Protein AF-A0A5J9THJ5-F1 (afdb_monomer)

Organism: NCBI:txid38414

Foldseek 3Di:
DDDDDDDDDDDDDDDDDDDDDDDDDDDDDPPPPPPPPDPPDDDDDDDDDDDDDDPPLVVLLVVLCVVCVVLVVLVCCVFPPPPADAFGWDDPVSFVSCCVQFLVQQPVSCVQQPQHFPTKGWHDDPVDPGIFIWTQHPVRDIDTDDSLNRSLSVCCVPPVPNSVVSCVPPRDPDDDDDDPPPPDDDPDDDDDDDDDDDD

Mean predicted aligned error: 18.0 Å

Secondary structure (DSSP, 8-state):
-----------------------------------------PPP----------HHHHHHHHHHHHHHHHHHHHHHHHHHSSSS-TTEEPPHHHHHHHHHHTGGG-TTHHHHHTT-EEEEEEEE-TTSSSEEEEEEETTS-EEEE-HHHHHHHHHHHH-TTTHHHHHHHHT--S-------------------------

Structure (mmCIF, N/CA/C/O backbone):
data_AF-A0A5J9THJ5-F1
#
_entry.id   AF-A0A5J9THJ5-F1
#
loop_
_atom_site.group_PDB
_atom_site.id
_atom_site.type_symbol
_atom_site.label_atom_id
_atom_site.label_alt_id
_atom_site.label_comp_id
_atom_site.label_asym_id
_atom_site.label_entity_id
_atom_site.label_seq_id
_atom_site.pdbx_PDB_ins_code
_atom_site.Cartn_x
_atom_site.Cartn_y
_atom_site.Cartn_z
_atom_site.occupancy
_atom_site.B_iso_or_equiv
_atom_site.auth_seq_id
_atom_site.auth_comp_id
_atom_site.auth_asym_id
_atom_site.auth_atom_id
_atom_site.pdbx_PDB_model_num
ATOM 1 N N . MET A 1 1 ? -39.148 45.621 18.017 1.00 49.78 1 MET A N 1
ATOM 2 C CA . MET A 1 1 ? -37.916 44.812 18.120 1.00 49.78 1 MET A CA 1
ATOM 3 C C . MET A 1 1 ? -36.755 45.763 18.362 1.00 49.78 1 MET A C 1
ATOM 5 O O . MET A 1 1 ? -36.530 46.632 17.532 1.00 49.78 1 MET A O 1
ATOM 9 N N . ALA A 1 2 ? -36.159 45.680 19.555 1.00 41.66 2 ALA A N 1
ATOM 10 C CA . ALA A 1 2 ? -35.161 46.596 20.124 1.00 41.66 2 ALA A CA 1
ATOM 11 C C . ALA A 1 2 ? -33.902 46.720 19.234 1.00 41.66 2 ALA A C 1
ATOM 13 O O . ALA A 1 2 ? -33.484 45.730 18.648 1.00 41.66 2 ALA A O 1
ATOM 14 N N . LEU A 1 3 ? -33.413 47.917 18.896 1.00 40.00 3 LEU A N 1
ATOM 15 C CA . LEU A 1 3 ? -32.692 48.951 19.670 1.00 40.00 3 LEU A CA 1
ATOM 16 C C . LEU A 1 3 ? -31.161 48.797 19.549 1.00 40.00 3 LEU A C 1
ATOM 18 O O . LEU A 1 3 ? -30.537 47.971 20.197 1.00 40.00 3 LEU A O 1
ATOM 22 N N . ALA A 1 4 ? -30.653 49.610 18.619 1.00 40.31 4 ALA A N 1
ATOM 23 C CA . ALA A 1 4 ? -29.367 50.290 18.477 1.00 40.31 4 ALA A CA 1
ATOM 24 C C . ALA A 1 4 ? -28.130 49.887 19.309 1.00 40.31 4 ALA A C 1
ATOM 26 O O . ALA A 1 4 ? -28.153 49.695 20.520 1.00 40.31 4 ALA A O 1
ATOM 27 N N . ALA A 1 5 ? -27.013 49.935 18.579 1.00 48.59 5 ALA A N 1
ATOM 28 C CA . ALA A 1 5 ? -25.620 49.840 18.982 1.00 48.59 5 ALA A CA 1
ATOM 29 C C . ALA A 1 5 ? -25.205 50.752 20.152 1.00 48.59 5 ALA A C 1
ATOM 31 O O . ALA A 1 5 ? -25.585 51.921 20.213 1.00 48.59 5 ALA A O 1
ATOM 32 N N . ALA A 1 6 ? -24.303 50.238 20.994 1.00 49.78 6 ALA A N 1
ATOM 33 C CA . ALA A 1 6 ? -23.513 51.021 21.937 1.00 49.78 6 ALA A CA 1
ATOM 34 C C . ALA A 1 6 ? -22.023 50.946 21.568 1.00 49.78 6 ALA A C 1
ATOM 36 O O . ALA A 1 6 ? -21.440 49.875 21.404 1.00 49.78 6 ALA A O 1
ATOM 37 N N . LEU A 1 7 ? -21.454 52.137 21.405 1.00 47.97 7 LEU A N 1
ATOM 38 C CA . LEU A 1 7 ? -20.069 52.467 21.092 1.00 47.97 7 LEU A CA 1
ATOM 39 C C . LEU A 1 7 ? -19.214 52.618 22.365 1.00 47.97 7 LEU A C 1
ATOM 41 O O . LEU A 1 7 ? -19.744 52.814 23.452 1.00 47.97 7 LEU A O 1
ATOM 45 N N . ALA A 1 8 ? -17.898 52.723 22.120 1.00 50.09 8 ALA A N 1
ATOM 46 C CA . ALA A 1 8 ? -16.843 53.384 22.914 1.00 50.09 8 ALA A CA 1
ATOM 47 C C . ALA A 1 8 ? -16.053 52.479 23.889 1.00 50.09 8 ALA A C 1
ATOM 49 O O . ALA A 1 8 ? -16.586 51.951 24.851 1.00 50.09 8 ALA A O 1
ATOM 50 N N . ARG A 1 9 ? -14.796 52.126 23.567 1.00 51.22 9 ARG A N 1
ATOM 51 C CA . ARG A 1 9 ? -13.527 52.906 23.642 1.00 51.22 9 ARG A CA 1
ATOM 52 C C . ARG A 1 9 ? -12.953 53.015 25.062 1.00 51.22 9 ARG A C 1
ATOM 54 O O . ARG A 1 9 ? -13.415 53.854 25.817 1.00 51.22 9 ARG A O 1
ATOM 61 N N . VAL A 1 10 ? -11.834 52.325 25.313 1.00 47.66 10 VAL A N 1
ATOM 62 C CA . VAL A 1 10 ? -10.696 52.777 26.153 1.00 47.66 10 VAL A CA 1
ATOM 63 C C . VAL A 1 10 ? -9.441 52.083 25.581 1.00 47.66 10 VAL A C 1
ATOM 65 O O . VAL A 1 10 ? -9.356 50.864 25.617 1.00 47.66 10 VAL A O 1
ATOM 68 N N . ALA A 1 11 ? -8.592 52.715 24.765 1.00 48.28 11 ALA A N 1
ATOM 69 C CA . ALA A 1 11 ? -7.599 53.761 25.053 1.00 48.28 11 ALA A CA 1
ATOM 70 C C . ALA A 1 11 ? -6.400 53.284 25.907 1.00 48.28 11 ALA A C 1
ATOM 72 O O . ALA A 1 11 ? -6.385 53.380 27.128 1.00 48.28 11 ALA A O 1
ATOM 73 N N . THR A 1 12 ? -5.391 52.778 25.193 1.00 51.06 12 THR A N 1
ATOM 74 C CA . THR A 1 12 ? -3.939 53.003 25.351 1.00 51.06 12 THR A CA 1
ATOM 75 C C . THR A 1 12 ? -3.420 53.690 26.623 1.00 51.06 12 THR A C 1
ATOM 77 O O . THR A 1 12 ? -3.720 54.858 26.869 1.00 51.06 12 THR A O 1
ATOM 80 N N . ARG A 1 13 ? -2.417 53.069 27.260 1.00 49.84 13 ARG A N 1
ATOM 81 C CA . ARG A 1 13 ? -1.276 53.798 27.838 1.00 49.84 13 ARG A CA 1
ATOM 82 C C . ARG A 1 13 ? 0.053 53.181 27.406 1.00 49.84 13 ARG A C 1
ATOM 84 O O . ARG A 1 13 ? 0.464 52.124 27.865 1.00 49.84 13 ARG A O 1
ATOM 91 N N . PHE A 1 14 ? 0.685 53.910 26.495 1.00 50.06 14 PHE A N 1
ATOM 92 C CA . PHE A 1 14 ? 2.122 53.979 26.268 1.00 50.06 14 PHE A CA 1
ATOM 93 C C . PHE A 1 14 ? 2.838 54.470 27.537 1.00 50.06 14 PHE A C 1
ATOM 95 O O . PHE A 1 14 ? 2.284 55.311 28.244 1.00 50.06 14 PH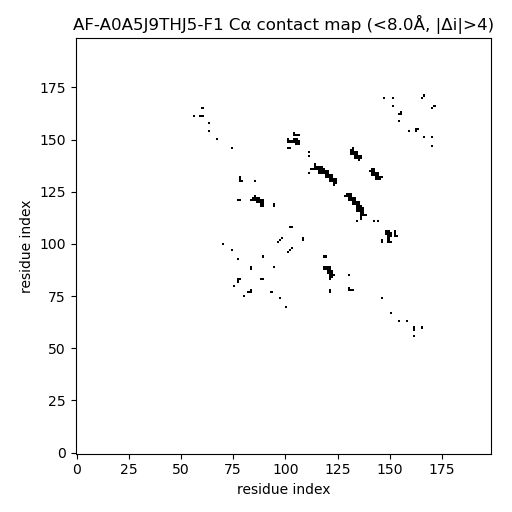E A O 1
ATOM 102 N N . LEU A 1 15 ? 4.072 54.002 27.756 1.00 47.88 15 LEU A N 1
ATOM 103 C CA . LEU A 1 15 ? 5.321 54.766 27.977 1.00 47.88 15 LEU A CA 1
ATOM 104 C C . LEU A 1 15 ? 6.347 53.799 28.624 1.00 47.88 15 LEU A C 1
ATOM 106 O O . LEU A 1 15 ? 6.054 53.213 29.654 1.00 47.88 15 LEU A O 1
ATOM 110 N N . ARG A 1 16 ? 7.450 53.407 27.969 1.00 43.62 16 ARG A N 1
ATOM 111 C CA . ARG A 1 16 ? 8.708 54.125 27.643 1.00 43.62 16 ARG A CA 1
ATOM 112 C C . ARG A 1 16 ? 9.813 53.818 28.674 1.00 43.62 16 ARG A C 1
ATOM 114 O O . ARG A 1 16 ? 9.647 54.104 29.850 1.00 43.62 16 ARG A O 1
ATOM 121 N N . GLY A 1 17 ? 10.960 53.342 28.179 1.00 35.97 17 GLY A N 1
ATOM 122 C CA . GLY A 1 17 ? 12.248 53.242 28.887 1.00 35.97 17 GLY A CA 1
ATOM 123 C C . GLY A 1 17 ? 12.855 51.840 28.743 1.00 35.97 17 GLY A C 1
ATOM 124 O O . GLY A 1 17 ? 12.204 50.873 29.094 1.00 35.97 17 GLY A O 1
ATOM 125 N N . GLY A 1 18 ? 14.048 51.600 28.201 1.00 36.62 18 GLY A N 1
ATOM 126 C CA . GLY A 1 18 ? 15.148 52.483 27.826 1.00 36.62 18 GLY A CA 1
ATOM 127 C C . GLY A 1 18 ? 16.482 51.832 28.223 1.00 36.62 18 GLY A C 1
ATOM 128 O O . GLY A 1 18 ? 16.790 51.798 29.400 1.00 36.62 18 GLY A O 1
ATOM 129 N N . LEU A 1 19 ? 17.235 51.366 27.216 1.00 39.88 19 LEU A N 1
ATOM 130 C CA . LEU A 1 19 ? 18.710 51.314 27.090 1.00 39.88 19 LEU A CA 1
ATOM 131 C C . LEU A 1 19 ? 19.605 50.520 28.089 1.00 39.88 19 LEU A C 1
ATOM 133 O O . LEU A 1 19 ? 19.925 50.986 29.173 1.00 39.88 19 LEU A O 1
ATOM 137 N N . GLN A 1 20 ? 20.193 49.455 27.511 1.00 50.38 20 GLN A N 1
ATOM 138 C CA . GLN A 1 20 ? 21.601 48.980 27.559 1.00 50.38 20 GLN A CA 1
ATOM 139 C C . GLN A 1 20 ? 22.178 48.340 28.852 1.00 50.38 20 GLN A C 1
ATOM 141 O O . GLN A 1 20 ? 21.479 48.210 29.847 1.00 50.38 20 GLN A O 1
ATOM 146 N N . PRO A 1 21 ? 23.445 47.859 28.838 1.00 51.53 21 PRO A N 1
ATOM 147 C CA . PRO A 1 21 ? 23.877 46.593 28.231 1.00 51.53 21 PRO A CA 1
ATOM 148 C C . PRO A 1 21 ? 24.676 45.744 29.244 1.00 51.53 21 PRO A C 1
ATOM 150 O O . PRO A 1 21 ? 25.343 46.292 30.111 1.00 51.53 21 PRO A O 1
ATOM 153 N N . PHE A 1 22 ? 24.724 44.419 29.107 1.00 32.28 22 PHE A N 1
ATOM 154 C CA . PHE A 1 22 ? 25.794 43.647 29.753 1.00 32.28 22 PHE A CA 1
ATOM 155 C C . PHE A 1 22 ? 26.146 42.409 28.926 1.00 32.28 22 PHE A C 1
ATOM 157 O O . PHE A 1 22 ? 25.331 41.518 28.706 1.00 32.28 22 PHE A O 1
ATOM 164 N N . ALA A 1 23 ? 27.388 42.396 28.463 1.00 39.62 23 ALA A N 1
ATOM 165 C CA . ALA A 1 23 ? 28.165 41.223 28.082 1.00 39.62 23 ALA A CA 1
ATOM 166 C C . ALA A 1 23 ? 29.254 41.036 29.167 1.00 39.62 23 ALA A C 1
ATOM 168 O O . ALA A 1 23 ? 29.463 41.969 29.947 1.00 39.62 23 ALA A O 1
ATOM 169 N N . PRO A 1 24 ? 30.082 39.977 29.161 1.00 51.25 24 PRO A N 1
ATOM 170 C CA . PRO A 1 24 ? 29.871 38.586 28.755 1.00 51.25 24 PRO A CA 1
ATOM 171 C C . PRO A 1 24 ? 30.361 37.600 29.855 1.00 51.25 24 PRO A C 1
ATOM 173 O O . PRO A 1 24 ? 30.699 37.994 30.965 1.00 51.25 24 PRO A O 1
ATOM 176 N N . ALA A 1 25 ? 30.498 36.329 29.460 1.00 38.97 25 ALA A N 1
ATOM 177 C CA . ALA A 1 25 ? 31.380 35.302 30.026 1.00 38.97 25 ALA A CA 1
ATOM 178 C C . ALA A 1 25 ? 30.840 34.467 31.200 1.00 38.97 25 ALA A C 1
ATOM 180 O O . ALA A 1 25 ? 31.107 34.721 32.369 1.00 38.97 25 ALA A O 1
ATOM 181 N N . ALA A 1 26 ? 30.223 33.340 30.848 1.00 41.38 26 ALA A N 1
ATOM 182 C CA . ALA A 1 26 ? 30.409 32.104 31.596 1.00 41.38 26 ALA A CA 1
ATOM 183 C C . ALA A 1 26 ? 30.515 30.949 30.596 1.00 41.38 26 ALA A C 1
ATOM 185 O O . ALA A 1 26 ? 29.570 30.622 29.881 1.00 41.38 26 ALA A O 1
ATOM 186 N N . ALA A 1 27 ? 31.723 30.403 30.512 1.00 47.09 27 ALA A N 1
ATOM 187 C CA . ALA A 1 27 ? 32.061 29.220 29.753 1.00 47.09 27 ALA A CA 1
ATOM 188 C C . ALA A 1 27 ? 31.268 28.009 30.262 1.00 47.09 27 ALA A C 1
ATOM 190 O O . ALA A 1 27 ? 31.255 27.733 31.461 1.00 47.09 27 ALA A O 1
ATOM 191 N N . VAL A 1 28 ? 30.681 27.252 29.341 1.00 50.16 28 VAL A N 1
ATOM 192 C CA . VAL A 1 28 ? 30.322 25.850 29.564 1.00 50.16 28 VAL A CA 1
ATOM 193 C C . VAL A 1 28 ? 30.856 25.035 28.386 1.00 50.16 28 VAL A C 1
ATOM 195 O O . VAL A 1 28 ? 30.755 25.491 27.245 1.00 50.16 28 VAL A O 1
ATOM 198 N N . PRO A 1 29 ? 31.508 23.891 28.647 1.00 43.16 29 PRO A N 1
ATOM 199 C CA . PRO A 1 29 ? 32.280 23.185 27.641 1.00 43.16 29 PRO A CA 1
ATOM 200 C C . PRO A 1 29 ? 31.378 22.454 26.646 1.00 43.16 29 PRO A C 1
ATOM 202 O O . PRO A 1 29 ? 30.400 21.805 27.016 1.00 43.16 29 PRO A O 1
ATOM 205 N N . GLU A 1 30 ? 31.784 22.544 25.382 1.00 41.28 30 GLU A N 1
ATOM 206 C CA . GLU A 1 30 ? 31.412 21.675 24.269 1.00 41.28 30 GLU A CA 1
ATOM 207 C C . GLU A 1 30 ? 31.589 20.202 24.671 1.00 41.28 30 GLU A C 1
ATOM 209 O O . GLU A 1 30 ? 32.697 19.660 24.682 1.00 41.28 30 GLU A O 1
ATOM 214 N N . LEU A 1 31 ? 30.485 19.531 24.994 1.00 42.72 31 LEU A N 1
ATOM 215 C CA . LEU A 1 31 ? 30.425 18.074 24.981 1.00 42.72 31 LEU A CA 1
ATOM 216 C C . LEU A 1 31 ? 30.275 17.624 23.527 1.00 42.72 31 LEU A C 1
ATOM 218 O O . LEU A 1 31 ? 29.201 17.250 23.062 1.00 42.72 31 LEU A O 1
ATOM 222 N N . SER A 1 32 ? 31.411 17.663 22.833 1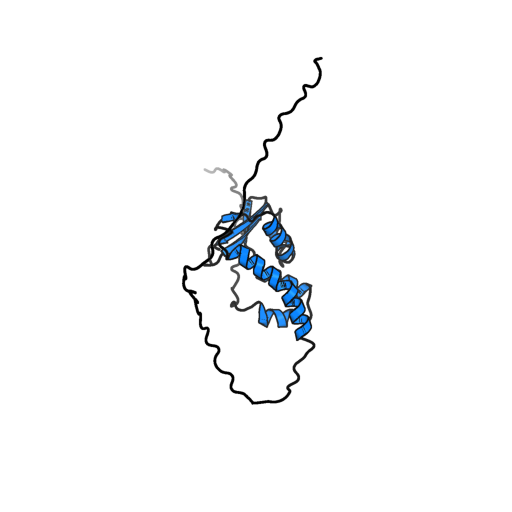.00 44.09 32 SER A N 1
ATOM 223 C CA . SER A 1 32 ? 31.681 16.873 21.641 1.00 44.09 32 SER A CA 1
ATOM 224 C C . SER A 1 32 ? 31.483 15.399 21.994 1.00 44.09 32 SER A C 1
ATOM 226 O O . SER A 1 32 ? 32.354 14.738 22.563 1.00 44.09 32 SER A O 1
ATOM 228 N N . TYR A 1 33 ? 30.299 14.872 21.691 1.00 41.22 33 TYR A N 1
ATOM 229 C CA . TYR A 1 33 ? 30.088 13.433 21.616 1.00 41.22 33 TYR A CA 1
ATOM 230 C C . TYR A 1 33 ? 30.662 12.964 20.277 1.00 41.22 33 TYR A C 1
ATOM 232 O O . TYR A 1 33 ? 29.955 12.758 19.291 1.00 41.22 33 TYR A O 1
ATOM 240 N N . GLY A 1 34 ? 31.989 12.850 20.241 1.00 38.62 34 GLY A N 1
ATOM 241 C CA . GLY A 1 34 ? 32.716 12.188 19.174 1.00 38.62 34 GLY A CA 1
ATOM 242 C C . GLY A 1 34 ? 32.355 10.708 19.156 1.00 38.62 34 GLY A C 1
ATOM 243 O O . GLY A 1 34 ? 32.997 9.894 19.813 1.00 38.62 34 GLY A O 1
ATOM 244 N N . ILE A 1 35 ? 31.341 10.339 18.374 1.00 38.44 35 ILE A N 1
ATOM 245 C CA . ILE A 1 35 ? 31.285 8.996 17.803 1.00 38.44 35 ILE A CA 1
ATOM 246 C C . ILE A 1 35 ? 32.297 9.006 16.662 1.00 38.44 35 ILE A C 1
ATOM 248 O O . ILE A 1 35 ? 31.984 9.288 15.507 1.00 38.44 35 ILE A O 1
ATOM 252 N N . THR A 1 36 ? 33.546 8.718 17.012 1.00 38.59 36 THR A N 1
ATOM 253 C CA . THR A 1 36 ? 34.556 8.217 16.088 1.00 38.59 36 THR A CA 1
ATOM 254 C C . THR A 1 36 ? 34.053 6.886 15.535 1.00 38.59 36 THR A C 1
ATOM 256 O O . THR A 1 36 ? 34.409 5.805 15.996 1.00 38.59 36 THR A O 1
ATOM 259 N N . ARG A 1 37 ? 33.208 6.945 14.499 1.00 39.69 37 ARG A N 1
ATOM 260 C CA . ARG A 1 37 ? 33.253 5.903 13.479 1.00 39.69 37 ARG A CA 1
ATOM 261 C C . ARG A 1 37 ? 34.563 6.109 12.747 1.00 39.69 37 ARG A C 1
ATOM 263 O O . ARG A 1 37 ? 34.695 6.988 11.907 1.00 39.69 37 ARG A O 1
ATOM 270 N N . GLN A 1 38 ? 35.528 5.320 13.186 1.00 42.91 38 GLN A N 1
ATOM 271 C CA . GLN A 1 38 ? 36.717 4.907 12.477 1.00 42.91 38 GLN A CA 1
ATOM 272 C C . GLN A 1 38 ? 36.483 4.918 10.957 1.00 42.91 38 GLN A C 1
ATOM 274 O O . GLN A 1 38 ? 35.926 3.983 10.386 1.00 42.91 38 GLN A O 1
ATOM 279 N N . PHE A 1 39 ? 36.873 6.022 10.321 1.00 36.81 39 PHE A N 1
ATOM 280 C CA . PHE A 1 39 ? 37.262 6.021 8.923 1.00 36.81 39 PHE A CA 1
ATOM 281 C C . PHE A 1 39 ? 38.575 5.246 8.890 1.00 36.81 39 PHE A C 1
ATOM 283 O O . PHE A 1 39 ? 39.615 5.767 9.285 1.00 36.81 39 PHE A O 1
ATOM 290 N N . CYS A 1 40 ? 38.508 3.970 8.520 1.00 33.69 40 CYS A N 1
ATOM 291 C CA . CYS A 1 40 ? 39.704 3.234 8.149 1.00 33.69 40 CYS A CA 1
ATOM 292 C C . CYS A 1 40 ? 40.211 3.820 6.830 1.00 33.69 40 CYS A C 1
ATOM 294 O O . CYS A 1 40 ? 39.583 3.652 5.789 1.00 33.69 40 CYS A O 1
ATOM 296 N N . ASP A 1 41 ? 41.300 4.572 6.952 1.00 35.72 41 ASP A N 1
ATOM 297 C CA . ASP A 1 41 ? 42.499 4.504 6.123 1.00 35.72 41 ASP A CA 1
ATOM 298 C C . ASP A 1 41 ? 42.285 4.244 4.626 1.00 35.72 41 ASP A C 1
ATOM 300 O O . ASP A 1 41 ? 42.058 3.124 4.173 1.00 35.72 41 ASP A O 1
ATOM 304 N N . ILE A 1 42 ? 42.475 5.310 3.851 1.00 40.38 42 ILE A N 1
ATOM 305 C CA . ILE A 1 42 ? 42.793 5.252 2.426 1.00 40.38 42 ILE A CA 1
ATOM 306 C C . ILE A 1 42 ? 44.275 4.862 2.298 1.00 40.38 42 ILE A C 1
ATOM 308 O O . ILE A 1 42 ? 45.127 5.675 2.667 1.00 40.38 42 ILE A O 1
ATOM 312 N N . PRO A 1 43 ? 44.644 3.717 1.693 1.00 41.25 43 PRO A N 1
ATOM 313 C CA . PRO A 1 43 ? 45.875 3.650 0.940 1.00 41.25 43 PRO A CA 1
ATOM 314 C C . PRO A 1 43 ? 45.576 4.049 -0.503 1.00 41.25 43 PRO A C 1
ATOM 316 O O . PRO A 1 43 ? 44.739 3.472 -1.199 1.00 41.25 43 PRO A O 1
ATOM 319 N N . ALA A 1 44 ? 46.284 5.089 -0.920 1.00 43.03 44 ALA A N 1
ATOM 320 C CA . ALA A 1 44 ? 46.356 5.547 -2.286 1.00 43.03 44 ALA A CA 1
ATOM 321 C C . ALA A 1 44 ? 46.849 4.441 -3.234 1.00 43.03 44 ALA A C 1
ATOM 323 O O . ALA A 1 44 ? 47.676 3.604 -2.875 1.00 43.03 44 ALA A O 1
ATOM 324 N N . ALA A 1 45 ? 46.390 4.561 -4.479 1.00 49.28 45 ALA A N 1
ATOM 325 C CA . ALA A 1 45 ? 46.959 3.977 -5.685 1.00 49.28 45 ALA A CA 1
ATOM 326 C C . ALA A 1 45 ? 46.969 2.443 -5.775 1.00 49.28 45 ALA A C 1
ATOM 328 O O . ALA A 1 45 ? 47.982 1.766 -5.603 1.00 49.28 45 ALA A O 1
ATOM 329 N N . LYS A 1 46 ? 45.861 1.924 -6.299 1.00 34.88 46 LYS A N 1
ATOM 330 C CA . LYS A 1 46 ? 45.952 1.040 -7.457 1.00 34.88 46 LYS A CA 1
ATOM 331 C C . LYS A 1 46 ? 44.809 1.409 -8.388 1.00 34.88 46 LYS A C 1
ATOM 333 O O . LYS A 1 46 ? 43.657 1.278 -8.008 1.00 34.88 46 LYS A O 1
ATOM 338 N N . GLU A 1 47 ? 45.148 1.919 -9.563 1.00 51.53 47 GLU A N 1
ATOM 339 C CA . GLU A 1 47 ? 44.291 1.812 -10.738 1.00 51.53 47 GLU A CA 1
ATOM 340 C C . GLU A 1 47 ? 44.291 0.329 -11.134 1.00 51.53 47 GLU A C 1
ATOM 342 O O . GLU A 1 47 ? 45.368 -0.236 -11.367 1.00 51.53 47 GLU A O 1
ATOM 347 N N . PRO A 1 48 ? 43.124 -0.321 -11.218 1.00 44.25 48 PRO A N 1
ATOM 348 C CA . PRO A 1 48 ? 42.966 -1.358 -12.210 1.00 44.25 48 PRO A CA 1
ATOM 349 C C . PRO A 1 48 ? 41.709 -1.084 -13.027 1.00 44.25 48 PRO A C 1
ATOM 351 O O . PRO A 1 48 ? 40.585 -1.234 -12.562 1.00 44.25 48 PRO A O 1
ATOM 354 N N . SER A 1 49 ? 41.964 -0.735 -14.286 1.00 42.84 49 SER A N 1
ATOM 355 C CA . SER A 1 49 ? 41.291 -1.313 -15.447 1.00 42.84 49 SER A CA 1
ATOM 356 C C . SER A 1 49 ? 39.768 -1.425 -15.362 1.00 42.84 49 SER A C 1
ATOM 358 O O . SER A 1 49 ? 39.223 -2.447 -14.951 1.00 42.84 49 SER A O 1
ATOM 360 N N . LEU A 1 50 ? 39.116 -0.388 -15.885 1.00 48.25 50 LEU A N 1
ATOM 361 C CA . LEU A 1 50 ? 38.176 -0.490 -17.003 1.00 48.25 50 LEU A CA 1
ATOM 362 C C . LEU A 1 50 ? 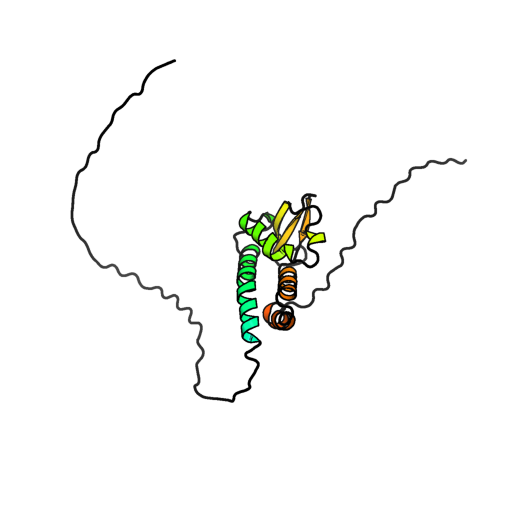37.672 -1.926 -17.275 1.00 48.25 50 LEU A C 1
ATOM 364 O O . LEU A 1 50 ? 38.192 -2.638 -18.133 1.00 48.25 50 LEU A O 1
ATOM 368 N N . SER A 1 51 ? 36.635 -2.336 -16.552 1.00 43.72 51 SER A N 1
ATOM 369 C CA . SER A 1 51 ? 35.671 -3.308 -17.060 1.00 43.72 51 SER A CA 1
ATOM 370 C C . SER A 1 51 ? 34.377 -2.529 -17.239 1.00 43.72 51 SER A C 1
ATOM 372 O O . SER A 1 51 ? 33.821 -1.992 -16.288 1.00 43.72 51 SER A O 1
ATOM 374 N N . GLY A 1 52 ? 33.994 -2.330 -18.499 1.00 48.47 52 GLY A N 1
ATOM 375 C CA . GLY A 1 52 ? 32.732 -1.694 -18.838 1.00 48.47 52 GLY A CA 1
ATOM 376 C C . GLY A 1 52 ? 31.597 -2.604 -18.398 1.00 48.47 52 GLY A C 1
ATOM 377 O O . GLY A 1 52 ? 31.325 -3.603 -19.058 1.00 48.47 52 GLY A O 1
ATOM 378 N N . GLU A 1 53 ? 30.953 -2.254 -17.294 1.00 47.91 53 GLU A N 1
ATOM 379 C CA . GLU A 1 53 ? 29.702 -2.858 -16.857 1.00 47.91 53 GLU A CA 1
ATOM 380 C C . GLU A 1 53 ? 28.604 -1.791 -16.960 1.00 47.91 53 GLU A C 1
ATOM 382 O O . GLU A 1 53 ? 28.455 -0.940 -16.094 1.00 47.91 53 GLU A O 1
ATOM 387 N N . ASP A 1 54 ? 27.894 -1.822 -18.091 1.00 51.88 54 ASP A N 1
ATOM 388 C CA . ASP A 1 54 ? 26.486 -1.433 -18.254 1.00 51.88 54 ASP A CA 1
ATOM 389 C C . ASP A 1 54 ? 26.003 -0.148 -17.539 1.00 51.88 54 ASP A C 1
ATOM 391 O O . ASP A 1 54 ? 25.157 -0.181 -16.645 1.00 51.88 54 ASP A O 1
ATOM 395 N N . GLU A 1 55 ? 26.459 1.012 -18.018 1.00 50.66 55 GLU A N 1
ATOM 396 C CA . GLU A 1 55 ? 25.910 2.336 -17.658 1.00 50.66 55 GLU A CA 1
ATOM 397 C C . GLU A 1 55 ? 24.401 2.485 -17.966 1.00 50.66 55 GLU A C 1
ATOM 399 O O . GLU A 1 55 ? 23.771 3.421 -17.487 1.00 50.66 55 GLU A O 1
ATOM 404 N N . SER A 1 56 ? 23.779 1.575 -18.734 1.00 50.50 56 SER A N 1
ATOM 405 C CA . SER A 1 56 ? 22.336 1.645 -19.026 1.00 50.50 56 SER A CA 1
ATOM 406 C C . SER A 1 56 ? 21.473 1.070 -17.899 1.00 50.50 56 SER A C 1
ATOM 408 O O . SER A 1 56 ? 20.296 1.407 -17.765 1.00 50.50 56 SER A O 1
ATOM 410 N N . GLY A 1 57 ? 22.055 0.213 -17.057 1.00 54.19 57 GLY A N 1
ATOM 411 C CA . GLY A 1 57 ? 21.340 -0.457 -15.983 1.00 54.19 57 GLY A CA 1
ATOM 412 C C . GLY A 1 57 ? 21.230 0.329 -14.677 1.00 54.19 57 GLY A C 1
ATOM 413 O O . GLY A 1 57 ? 20.368 0.011 -13.858 1.00 54.19 57 GLY A O 1
ATOM 414 N N . THR A 1 58 ? 22.080 1.331 -14.476 1.00 71.81 58 THR A N 1
ATOM 415 C CA . THR A 1 58 ? 22.190 2.095 -13.226 1.00 71.81 58 THR A CA 1
ATOM 416 C C . THR A 1 58 ? 21.193 3.249 -13.155 1.00 71.81 58 THR A C 1
ATOM 418 O O . THR A 1 58 ? 20.640 3.491 -12.085 1.00 71.81 58 THR A O 1
ATOM 421 N N . GLU A 1 59 ? 20.896 3.910 -14.278 1.00 85.50 59 GLU A N 1
ATOM 422 C CA . GLU A 1 59 ? 19.939 5.026 -14.335 1.00 85.50 59 GLU A CA 1
ATOM 423 C C . GLU A 1 59 ? 18.500 4.555 -14.072 1.00 85.50 59 GLU A C 1
ATOM 425 O O . GLU A 1 59 ? 17.811 5.109 -13.217 1.00 85.50 59 GLU A O 1
ATOM 430 N N . ALA A 1 60 ? 18.070 3.464 -14.717 1.00 85.44 60 ALA A N 1
ATOM 431 C CA . ALA A 1 60 ? 16.758 2.869 -14.457 1.00 85.44 60 ALA A CA 1
ATOM 432 C C . ALA A 1 60 ? 16.642 2.322 -13.022 1.00 85.44 60 ALA A C 1
ATOM 434 O O . ALA A 1 60 ? 15.583 2.410 -12.406 1.00 85.44 60 ALA A O 1
ATOM 435 N N . GLU A 1 61 ? 17.723 1.769 -12.460 1.00 87.38 61 GLU A N 1
ATOM 436 C CA . GLU A 1 61 ? 17.750 1.364 -11.048 1.00 87.38 61 GLU A CA 1
ATOM 437 C C . GLU A 1 61 ? 17.631 2.566 -10.103 1.00 87.38 61 GLU A C 1
ATOM 439 O O . GLU A 1 61 ? 16.904 2.477 -9.113 1.00 87.38 61 GLU A O 1
ATOM 444 N N . ALA A 1 62 ? 18.302 3.680 -10.408 1.00 89.62 62 ALA A N 1
ATOM 445 C CA . ALA A 1 62 ? 18.197 4.918 -9.640 1.00 89.62 62 ALA A CA 1
ATOM 446 C C . ALA A 1 62 ? 16.768 5.478 -9.670 1.00 89.62 62 ALA A C 1
ATOM 448 O O . ALA A 1 62 ? 16.234 5.830 -8.622 1.00 89.62 62 ALA A O 1
ATOM 449 N N . GLU A 1 63 ? 16.108 5.455 -10.831 1.00 92.31 63 GLU A N 1
ATOM 450 C CA . GLU A 1 63 ? 14.705 5.865 -10.945 1.00 92.31 63 GLU A CA 1
ATOM 451 C C . GLU A 1 63 ? 13.784 4.998 -10.068 1.00 92.31 63 GLU A C 1
ATOM 453 O O . GLU A 1 63 ? 12.931 5.517 -9.348 1.00 92.31 63 GLU A O 1
ATOM 458 N N . ILE A 1 64 ? 13.978 3.672 -10.067 1.00 93.00 64 ILE A N 1
ATOM 459 C CA . ILE A 1 64 ? 13.197 2.766 -9.209 1.00 93.00 64 ILE A CA 1
ATOM 460 C C . ILE A 1 64 ? 13.444 3.071 -7.723 1.00 93.00 64 ILE A C 1
ATOM 462 O O . ILE A 1 64 ? 12.507 2.997 -6.921 1.00 93.00 64 ILE A O 1
ATOM 466 N N . LEU A 1 65 ? 14.684 3.393 -7.333 1.00 90.75 65 LEU A N 1
ATOM 467 C CA . LEU A 1 65 ? 15.008 3.765 -5.952 1.00 90.75 65 LEU A CA 1
ATOM 468 C C . LEU A 1 65 ? 14.286 5.041 -5.531 1.00 90.75 65 LEU A C 1
ATOM 470 O O . LEU A 1 65 ? 13.617 5.014 -4.499 1.00 90.75 65 LEU A O 1
ATOM 474 N N . ASP A 1 66 ? 14.349 6.098 -6.339 1.00 92.69 66 ASP A N 1
ATOM 475 C CA . ASP A 1 66 ? 13.687 7.378 -6.057 1.00 92.69 66 ASP A CA 1
ATOM 476 C C . ASP A 1 66 ? 12.171 7.211 -5.867 1.00 92.69 66 ASP A C 1
ATOM 478 O O . ASP A 1 66 ? 11.546 7.862 -5.026 1.00 92.69 66 ASP A O 1
ATOM 482 N N . ASP A 1 67 ? 11.578 6.275 -6.603 1.00 92.44 67 ASP A N 1
ATOM 483 C CA . ASP A 1 67 ? 10.164 5.930 -6.521 1.00 92.44 67 ASP A CA 1
ATOM 484 C C . ASP A 1 67 ? 9.797 5.146 -5.248 1.00 92.44 67 ASP A C 1
ATOM 486 O O . ASP A 1 67 ? 8.764 5.385 -4.607 1.00 92.44 67 ASP A O 1
ATOM 490 N N . VAL A 1 68 ? 10.609 4.144 -4.908 1.00 91.94 68 VAL A N 1
ATOM 491 C CA . VAL A 1 68 ? 10.266 3.114 -3.917 1.00 91.94 68 VAL A CA 1
ATOM 492 C C . VAL A 1 68 ? 10.787 3.463 -2.527 1.00 91.94 68 VAL A C 1
ATOM 494 O O . VAL A 1 68 ? 10.121 3.155 -1.533 1.00 91.94 68 VAL A O 1
ATOM 497 N N . GLU A 1 69 ? 11.951 4.098 -2.424 1.00 91.75 69 GLU A N 1
ATOM 498 C CA . GLU A 1 69 ? 12.598 4.425 -1.152 1.00 91.75 69 GLU A CA 1
ATOM 499 C C . GLU A 1 69 ? 11.714 5.300 -0.247 1.00 91.75 69 GLU A C 1
ATOM 501 O O . GLU A 1 69 ? 11.474 4.890 0.897 1.00 91.75 69 GLU A O 1
ATOM 506 N N . PRO A 1 70 ? 11.086 6.396 -0.730 1.00 94.56 70 PRO A N 1
ATOM 507 C CA . PRO A 1 70 ? 10.189 7.199 0.100 1.00 94.56 70 PRO A CA 1
ATOM 508 C C . PRO A 1 70 ? 8.997 6.390 0.620 1.00 94.56 70 PRO A C 1
ATOM 510 O O . PRO A 1 70 ? 8.525 6.596 1.745 1.00 94.56 70 PRO A O 1
ATOM 513 N N . VAL A 1 71 ? 8.510 5.436 -0.183 1.00 94.62 71 VAL A N 1
ATOM 514 C CA . VAL A 1 71 ? 7.406 4.560 0.214 1.00 94.62 71 VAL A CA 1
ATOM 515 C C . VAL A 1 71 ? 7.855 3.610 1.315 1.00 94.62 71 VAL A C 1
ATOM 517 O O . VAL A 1 71 ? 7.191 3.491 2.349 1.00 94.62 71 VAL A O 1
ATOM 520 N N . VAL A 1 72 ? 9.000 2.957 1.127 1.00 91.94 72 VAL A N 1
ATOM 521 C CA . VAL A 1 72 ? 9.582 2.032 2.101 1.00 91.94 72 VAL A CA 1
ATOM 522 C C . VAL A 1 72 ? 9.844 2.730 3.429 1.00 91.94 72 VAL A C 1
ATOM 524 O O . VAL A 1 72 ? 9.493 2.183 4.478 1.00 91.94 72 VAL A O 1
ATOM 527 N N . ASP A 1 73 ? 10.427 3.921 3.407 1.00 92.62 73 ASP A N 1
ATOM 528 C CA . ASP A 1 73 ? 10.785 4.644 4.622 1.00 92.62 73 ASP A CA 1
ATOM 529 C C . ASP A 1 73 ? 9.563 5.128 5.386 1.00 92.62 73 ASP A C 1
ATOM 531 O O . ASP A 1 73 ? 9.493 4.955 6.609 1.00 92.62 73 ASP A O 1
ATOM 535 N N . ARG A 1 74 ? 8.532 5.604 4.681 1.00 95.00 74 ARG A N 1
ATOM 536 C CA . ARG A 1 74 ? 7.261 5.951 5.322 1.00 95.00 74 ARG A CA 1
ATOM 537 C C . ARG A 1 74 ? 6.609 4.733 5.975 1.00 95.00 74 ARG A C 1
ATOM 539 O O . ARG A 1 74 ? 6.216 4.795 7.141 1.00 95.00 74 ARG A O 1
ATOM 546 N N . VAL A 1 75 ? 6.563 3.597 5.280 1.00 93.75 75 VAL A N 1
ATOM 547 C CA . VAL A 1 75 ? 5.987 2.347 5.811 1.00 93.75 75 VAL A CA 1
ATOM 548 C C . VAL A 1 75 ? 6.804 1.812 6.985 1.00 93.75 75 VAL A C 1
ATOM 550 O O . VAL A 1 75 ? 6.239 1.373 7.989 1.00 93.75 75 VAL A O 1
ATOM 553 N N . LYS A 1 76 ? 8.137 1.879 6.919 1.00 91.81 76 LYS A N 1
ATOM 554 C CA . LYS A 1 76 ? 9.002 1.545 8.056 1.00 91.81 76 LYS A CA 1
ATOM 555 C C . LYS A 1 76 ? 8.733 2.473 9.235 1.00 91.81 76 LYS A C 1
ATOM 557 O O . LYS A 1 76 ? 8.705 1.981 10.360 1.00 91.81 76 LYS A O 1
ATOM 562 N N . GLY A 1 77 ? 8.507 3.762 8.997 1.00 93.75 77 GLY A N 1
ATOM 563 C CA . GLY A 1 77 ? 8.095 4.724 10.016 1.00 93.75 77 GLY A CA 1
ATOM 564 C C . GLY A 1 77 ? 6.782 4.318 10.683 1.00 93.75 77 GLY A C 1
ATOM 565 O O . GLY A 1 77 ? 6.708 4.281 11.909 1.00 93.75 77 GLY A O 1
ATOM 566 N N . ILE A 1 78 ? 5.779 3.915 9.905 1.00 94.81 78 ILE A N 1
ATOM 567 C CA . ILE A 1 78 ? 4.495 3.427 10.428 1.00 94.81 78 ILE A CA 1
ATOM 568 C C . ILE A 1 78 ? 4.687 2.154 11.274 1.00 94.81 78 ILE A C 1
ATOM 570 O O . ILE A 1 78 ? 4.250 2.095 12.423 1.00 94.81 78 ILE A O 1
ATOM 574 N N . ILE A 1 79 ? 5.397 1.154 10.741 1.00 91.88 79 ILE A N 1
ATOM 575 C CA . ILE A 1 79 ? 5.509 -0.181 11.352 1.00 91.88 79 ILE A CA 1
ATOM 576 C C . ILE A 1 79 ? 6.517 -0.229 12.504 1.00 91.88 79 ILE A C 1
ATOM 578 O O . ILE A 1 79 ? 6.326 -1.001 13.438 1.00 91.88 79 ILE A O 1
ATOM 582 N N . HIS A 1 80 ? 7.619 0.521 12.448 1.00 88.50 80 HIS A N 1
ATOM 583 C CA . HIS A 1 80 ? 8.745 0.374 13.381 1.00 88.50 80 HIS A CA 1
ATOM 584 C C . HIS A 1 80 ? 8.916 1.546 14.346 1.00 88.50 80 HIS A C 1
ATOM 586 O O . HIS A 1 80 ? 9.558 1.363 15.383 1.00 88.50 80 HIS A O 1
ATOM 592 N N . SER A 1 81 ? 8.309 2.708 14.093 1.00 89.56 81 SER A N 1
ATOM 593 C CA . SER A 1 81 ? 8.372 3.808 15.056 1.00 89.56 81 SER A CA 1
ATOM 594 C C . SER A 1 81 ? 7.477 3.560 16.277 1.00 89.56 81 SER A C 1
ATOM 596 O O . SER A 1 81 ? 6.723 2.582 16.364 1.00 89.56 81 SER A O 1
ATOM 598 N N . ARG A 1 82 ? 7.577 4.463 17.255 1.00 89.12 82 ARG A N 1
ATOM 599 C CA . ARG A 1 82 ? 6.702 4.493 18.435 1.00 89.12 82 ARG A CA 1
ATOM 600 C C . ARG A 1 82 ? 5.394 5.256 18.199 1.00 89.12 82 ARG A C 1
ATOM 602 O O . ARG A 1 82 ? 4.603 5.330 19.134 1.00 89.12 82 ARG A O 1
ATOM 609 N N . ARG A 1 83 ? 5.173 5.811 16.996 1.00 93.25 83 ARG A N 1
ATOM 610 C CA . ARG A 1 83 ? 3.964 6.580 16.652 1.00 93.25 83 ARG A CA 1
ATOM 611 C C . ARG A 1 83 ? 2.704 5.731 16.815 1.00 93.25 83 ARG A C 1
ATOM 613 O O . ARG A 1 83 ? 1.744 6.193 17.416 1.00 93.25 83 ARG A O 1
ATOM 620 N N . TYR A 1 84 ? 2.754 4.484 16.349 1.00 94.75 84 TYR A N 1
ATOM 621 C CA . TYR A 1 84 ? 1.654 3.530 16.452 1.00 94.75 84 TYR A CA 1
ATOM 622 C C . TYR A 1 84 ? 1.996 2.419 17.446 1.00 94.75 84 TYR A C 1
ATOM 624 O O . TYR A 1 84 ? 3.064 1.795 17.381 1.00 94.75 84 TYR A O 1
ATOM 632 N N . ARG A 1 85 ? 1.093 2.195 18.404 1.00 92.56 85 ARG A N 1
ATOM 633 C CA . ARG A 1 85 ? 1.141 1.055 19.330 1.00 92.56 85 ARG A CA 1
ATOM 634 C C . ARG A 1 85 ? 0.553 -0.181 18.646 1.00 92.56 85 ARG A C 1
ATOM 636 O O . ARG A 1 85 ? -0.078 -0.078 17.605 1.00 92.56 85 ARG A O 1
ATOM 643 N N . ASN A 1 86 ? 0.791 -1.349 19.230 1.00 92.62 86 ASN A N 1
ATOM 644 C CA . ASN A 1 86 ? 0.120 -2.573 18.798 1.00 92.62 86 ASN A CA 1
ATOM 645 C C . ASN A 1 86 ? -1.397 -2.416 18.967 1.00 92.62 86 ASN A C 1
ATOM 647 O O . ASN A 1 86 ? -1.829 -1.941 20.020 1.00 92.62 86 ASN A O 1
ATOM 651 N N . GLY A 1 87 ? -2.164 -2.783 17.945 1.00 92.44 87 GLY A N 1
ATOM 652 C CA . GLY A 1 87 ? -3.612 -2.597 17.897 1.00 92.44 87 GLY A CA 1
ATOM 653 C C . GLY A 1 87 ? -4.048 -1.167 17.557 1.00 92.44 87 GLY A C 1
ATOM 654 O O . GLY A 1 87 ? -5.231 -0.857 17.633 1.00 92.44 87 GLY A O 1
ATOM 655 N N . ALA A 1 88 ? -3.117 -0.265 17.219 1.00 94.81 88 ALA A N 1
ATOM 656 C CA . ALA A 1 88 ? -3.467 1.107 16.864 1.00 94.81 88 ALA A CA 1
ATOM 657 C C . ALA A 1 88 ? -3.912 1.200 15.402 1.00 94.81 88 ALA A C 1
ATOM 659 O O . ALA A 1 88 ? -3.224 0.703 14.504 1.00 94.81 88 ALA A O 1
ATOM 660 N N . VAL A 1 89 ? -5.024 1.899 15.185 1.00 95.94 89 VAL A N 1
ATOM 661 C CA . VAL A 1 89 ? -5.494 2.307 13.859 1.00 95.94 89 VAL A CA 1
ATOM 662 C C . VAL A 1 89 ? -4.614 3.445 13.335 1.00 95.94 89 VAL A C 1
ATOM 664 O O . VAL A 1 89 ? -4.138 4.287 14.107 1.00 95.94 89 VAL A O 1
ATOM 667 N N . LEU A 1 90 ? -4.345 3.439 12.031 1.00 96.81 90 LEU A N 1
ATOM 668 C CA . LEU A 1 90 ? -3.565 4.480 11.371 1.00 96.81 90 LEU A CA 1
ATOM 669 C C . LEU A 1 90 ? -4.302 5.822 11.371 1.00 96.81 90 LEU A C 1
ATOM 671 O O . LEU A 1 90 ? -5.526 5.888 11.438 1.00 96.81 90 LEU A O 1
ATOM 675 N N . SER A 1 91 ? -3.548 6.920 11.284 1.00 97.00 91 SER A N 1
ATOM 676 C CA . SER A 1 91 ? -4.167 8.207 10.970 1.00 97.00 91 SER A CA 1
ATOM 677 C C . SER A 1 91 ? -4.747 8.175 9.548 1.00 97.00 91 SER A C 1
ATOM 679 O O . SER A 1 91 ? -4.212 7.452 8.704 1.00 97.00 91 SER A O 1
ATOM 681 N N . PRO A 1 92 ? -5.763 8.998 9.231 1.00 96.12 92 PRO A N 1
ATOM 682 C CA . PRO A 1 92 ? -6.352 9.038 7.890 1.00 96.12 92 PRO A CA 1
ATOM 683 C C . PRO A 1 92 ? -5.320 9.267 6.772 1.00 96.12 92 PRO A C 1
ATOM 685 O O . PRO A 1 92 ? -5.406 8.660 5.707 1.00 96.12 92 PRO A O 1
ATOM 688 N N . ASP A 1 93 ? -4.301 10.093 7.031 1.00 97.12 93 ASP A N 1
ATOM 689 C CA . ASP A 1 93 ? -3.233 10.380 6.066 1.00 97.12 93 ASP A CA 1
ATOM 690 C C . ASP A 1 93 ? -2.328 9.172 5.796 1.00 97.12 93 ASP A C 1
ATOM 692 O O . ASP A 1 93 ? -1.876 8.967 4.665 1.00 97.12 93 ASP A O 1
ATOM 696 N N . ASP A 1 94 ? -2.011 8.395 6.835 1.00 96.94 94 ASP A N 1
ATOM 697 C CA . ASP A 1 94 ? -1.183 7.195 6.707 1.00 96.94 94 ASP A CA 1
ATOM 698 C C . ASP A 1 94 ? -2.005 6.020 6.163 1.00 96.94 94 ASP A C 1
ATOM 700 O O . ASP A 1 94 ? -1.494 5.253 5.349 1.00 96.94 94 ASP A O 1
ATOM 704 N N . GLU A 1 95 ? -3.280 5.910 6.536 1.00 96.00 95 GLU A N 1
ATOM 705 C CA . GLU A 1 95 ? -4.210 4.929 5.981 1.00 96.00 95 GLU A CA 1
ATOM 706 C C . GLU A 1 95 ? -4.375 5.118 4.474 1.00 96.00 95 GLU A C 1
ATOM 708 O O . GLU A 1 95 ? -4.088 4.196 3.708 1.00 96.00 95 GLU A O 1
ATOM 713 N N . LYS A 1 96 ? -4.742 6.329 4.038 1.00 96.00 96 LYS A N 1
ATOM 714 C CA . LYS A 1 96 ? -4.886 6.662 2.617 1.00 96.00 96 LYS A CA 1
ATOM 715 C C . LYS A 1 96 ? -3.612 6.337 1.844 1.00 96.00 96 LYS A C 1
ATOM 717 O O . LYS A 1 96 ? -3.660 5.688 0.802 1.00 96.00 96 LYS A O 1
ATOM 722 N N . PHE A 1 97 ? -2.464 6.735 2.388 1.00 96.94 97 PHE A N 1
ATOM 723 C CA . PHE A 1 97 ? -1.171 6.434 1.790 1.00 96.94 97 PHE A CA 1
ATOM 724 C C . PHE A 1 97 ? -0.942 4.922 1.631 1.00 96.94 97 PHE A C 1
ATOM 726 O O . PHE A 1 97 ? -0.522 4.476 0.564 1.00 96.94 97 PHE A O 1
ATOM 733 N N . VAL A 1 98 ? -1.228 4.123 2.661 1.00 95.75 98 VAL A N 1
ATOM 734 C CA . VAL A 1 98 ? -1.055 2.666 2.612 1.00 95.75 98 VAL A CA 1
ATOM 735 C C . VAL A 1 98 ? -2.024 2.021 1.615 1.00 95.75 98 VAL A C 1
ATOM 737 O O . VAL A 1 98 ? -1.613 1.134 0.863 1.00 95.75 98 VAL A O 1
ATOM 740 N N . VAL A 1 99 ? -3.279 2.469 1.555 1.00 94.00 99 VAL A N 1
ATOM 741 C CA . VAL A 1 99 ? -4.261 1.961 0.585 1.00 94.00 99 VAL A CA 1
ATOM 742 C C . VAL A 1 99 ? -3.804 2.250 -0.847 1.00 94.00 99 VAL A C 1
ATOM 744 O O . VAL A 1 99 ? -3.713 1.336 -1.668 1.00 94.00 99 VAL A O 1
ATOM 747 N N . GLU A 1 100 ? -3.453 3.503 -1.137 1.00 94.56 100 GLU A N 1
ATOM 748 C CA . GLU A 1 100 ? -3.136 3.960 -2.494 1.00 94.56 100 GLU A CA 1
ATOM 749 C C . GLU A 1 100 ? -1.779 3.464 -3.000 1.00 94.56 100 GLU A C 1
ATOM 751 O O . GLU A 1 100 ? -1.651 3.118 -4.176 1.00 94.56 100 GLU A O 1
ATOM 756 N N . LYS A 1 101 ? -0.753 3.450 -2.140 1.00 95.31 101 LYS A N 1
ATOM 757 C CA . LYS A 1 101 ? 0.628 3.133 -2.542 1.00 95.31 101 LYS A CA 1
ATOM 758 C C . LYS A 1 101 ? 1.014 1.676 -2.332 1.00 95.31 101 LYS A C 1
ATOM 760 O O . LYS A 1 101 ? 2.021 1.252 -2.890 1.00 95.31 101 LYS A O 1
ATOM 765 N N . LEU A 1 102 ? 0.256 0.909 -1.546 1.00 94.06 102 LEU A N 1
ATOM 766 C CA . LEU A 1 102 ? 0.554 -0.503 -1.305 1.00 94.06 102 LEU A CA 1
ATOM 767 C C . LEU A 1 102 ? -0.618 -1.413 -1.644 1.00 94.06 102 LEU A C 1
ATOM 769 O O . LEU A 1 102 ? -0.455 -2.333 -2.444 1.00 94.06 102 LEU A O 1
ATOM 773 N N . LEU A 1 103 ? -1.772 -1.217 -1.005 1.00 92.44 103 LEU A N 1
ATOM 774 C CA . LEU A 1 103 ? -2.846 -2.207 -1.068 1.00 92.44 103 LEU A CA 1
ATOM 775 C C . LEU A 1 103 ? -3.394 -2.376 -2.491 1.00 92.44 103 LEU A C 1
ATOM 777 O O . LEU A 1 103 ? -3.625 -3.507 -2.917 1.00 92.44 103 LEU A O 1
ATOM 781 N N . SER A 1 104 ? -3.498 -1.274 -3.237 1.00 92.75 104 SER A N 1
ATOM 782 C CA . SER A 1 104 ? -3.870 -1.235 -4.659 1.00 92.75 104 SER A CA 1
ATOM 783 C C . SER A 1 104 ? -3.023 -2.156 -5.548 1.00 92.75 104 SER A C 1
ATOM 785 O O . SER A 1 104 ? -3.548 -2.763 -6.477 1.00 92.75 104 SER A O 1
ATOM 787 N N . TYR A 1 105 ? -1.734 -2.317 -5.233 1.00 93.06 105 TYR A N 1
ATOM 788 C CA . TYR A 1 105 ? -0.791 -3.135 -6.000 1.00 93.06 105 TYR A CA 1
ATOM 789 C C . TYR A 1 105 ? -0.652 -4.562 -5.473 1.00 93.06 105 TYR A C 1
ATOM 791 O O . TYR A 1 105 ? 0.140 -5.338 -6.002 1.00 93.06 105 TYR A O 1
ATOM 799 N N . HIS A 1 106 ? -1.354 -4.944 -4.403 1.00 90.69 106 HIS A N 1
ATOM 800 C CA . HIS A 1 106 ? -1.236 -6.307 -3.901 1.00 90.69 106 HIS A CA 1
ATOM 801 C C . HIS A 1 106 ? -1.726 -7.301 -4.980 1.00 90.69 106 HIS A C 1
ATOM 803 O O . HIS A 1 106 ? -2.813 -7.106 -5.512 1.00 90.69 106 HIS A O 1
ATOM 809 N N . PRO A 1 107 ? -1.015 -8.416 -5.264 1.00 87.75 107 PRO A N 1
ATOM 810 C CA . PRO A 1 107 ? -1.439 -9.398 -6.279 1.00 87.75 107 PRO A CA 1
ATOM 811 C C . PRO A 1 107 ? -2.820 -10.026 -6.046 1.00 87.75 107 PRO A C 1
ATOM 813 O O . PRO A 1 107 ? -3.361 -10.694 -6.915 1.00 87.75 107 PRO A O 1
ATOM 816 N N . ARG A 1 108 ? -3.347 -9.867 -4.831 1.00 86.50 108 ARG A N 1
ATOM 817 C CA . ARG A 1 108 ? -4.695 -10.269 -4.416 1.00 86.50 108 ARG A CA 1
ATOM 818 C C . ARG A 1 108 ? -5.454 -9.078 -3.835 1.00 86.50 108 ARG A C 1
ATOM 820 O O . ARG A 1 108 ? -5.998 -9.182 -2.744 1.00 86.50 108 ARG A O 1
ATOM 827 N N . SER A 1 109 ? -5.327 -7.903 -4.441 1.00 84.44 109 SER A N 1
ATOM 828 C CA . SER A 1 109 ? -5.951 -6.673 -3.942 1.00 84.44 109 SER A CA 1
ATOM 829 C C . SER A 1 109 ? -7.469 -6.821 -3.877 1.00 84.44 109 SER A C 1
ATOM 831 O O . SER A 1 109 ? -8.051 -6.471 -2.856 1.00 84.44 109 SER A O 1
ATOM 833 N N . GLU A 1 110 ? -8.078 -7.436 -4.892 1.00 85.44 110 GLU A N 1
ATOM 834 C CA . GLU A 1 110 ? -9.513 -7.748 -4.934 1.00 85.44 110 GLU A CA 1
ATOM 835 C C . GLU A 1 110 ? -9.946 -8.603 -3.742 1.00 85.44 110 GLU A C 1
ATOM 837 O O . GLU A 1 110 ? -10.848 -8.203 -3.010 1.00 85.44 110 GLU A O 1
ATOM 842 N N . ASP A 1 111 ? -9.250 -9.715 -3.475 1.00 85.19 111 ASP A N 1
ATOM 843 C CA . ASP A 1 111 ? -9.552 -10.560 -2.316 1.00 85.19 111 ASP A CA 1
ATOM 844 C C . ASP A 1 111 ? -9.379 -9.775 -1.013 1.00 85.19 111 ASP A C 1
ATOM 846 O O . ASP A 1 111 ? -10.258 -9.783 -0.161 1.00 85.19 111 ASP A O 1
ATOM 850 N N . LYS A 1 112 ? -8.252 -9.071 -0.845 1.00 79.75 112 LYS A N 1
ATOM 851 C CA . LYS A 1 112 ? -7.908 -8.367 0.402 1.00 79.75 112 LYS A CA 1
ATOM 852 C C . LYS A 1 112 ? -8.899 -7.250 0.724 1.00 79.75 112 LYS A C 1
ATOM 854 O O . LYS A 1 112 ? -9.333 -7.150 1.870 1.00 79.75 112 LYS A O 1
ATOM 859 N N . ILE A 1 113 ? -9.269 -6.451 -0.276 1.00 83.88 113 ILE A N 1
ATOM 860 C CA . ILE A 1 113 ? -10.273 -5.392 -0.139 1.00 83.88 113 ILE A CA 1
ATOM 861 C C . ILE A 1 113 ? -11.648 -6.027 0.083 1.00 83.88 113 ILE A C 1
ATOM 863 O O . ILE A 1 113 ? -12.351 -5.614 1.000 1.00 83.88 113 ILE A O 1
ATOM 867 N N . GLY A 1 114 ? -12.001 -7.063 -0.682 1.00 81.25 114 GLY A N 1
ATOM 868 C CA . GLY A 1 114 ? -13.218 -7.850 -0.501 1.00 81.25 114 GLY A CA 1
ATOM 869 C C . GLY A 1 114 ? -14.472 -6.979 -0.403 1.00 81.25 114 GLY A C 1
ATOM 870 O O . GLY A 1 114 ? -14.832 -6.270 -1.339 1.00 81.25 114 GLY A O 1
ATOM 871 N N . CYS A 1 115 ? -15.125 -7.014 0.762 1.00 82.06 115 CYS A N 1
ATOM 872 C CA . CYS A 1 115 ? -16.322 -6.229 1.085 1.00 82.06 115 CYS A CA 1
ATOM 873 C C . CYS A 1 115 ? -16.058 -4.746 1.424 1.00 82.06 115 CYS A C 1
ATOM 875 O O . CYS A 1 115 ? -16.995 -4.013 1.743 1.00 82.06 115 CYS A O 1
ATOM 877 N N . GLY A 1 116 ? -14.801 -4.306 1.380 1.00 87.69 116 GLY A N 1
ATOM 878 C CA . GLY A 1 116 ? -14.361 -2.951 1.694 1.00 87.69 116 GLY A CA 1
ATOM 879 C C . GLY A 1 116 ? -13.406 -2.895 2.886 1.00 87.69 116 GLY A C 1
ATOM 880 O O . GLY A 1 116 ? -13.465 -3.715 3.806 1.00 87.69 116 GLY A O 1
ATOM 881 N N . VAL A 1 117 ? -12.536 -1.885 2.864 1.00 91.75 117 VAL A N 1
ATOM 882 C CA . VAL A 1 117 ? -11.642 -1.532 3.974 1.00 91.75 117 VAL A CA 1
ATOM 883 C C . VAL A 1 117 ? -12.376 -0.550 4.882 1.00 91.75 117 VAL A C 1
ATOM 885 O O . VAL A 1 117 ? -12.832 0.484 4.403 1.00 91.75 117 VAL A O 1
ATOM 888 N N . ASP A 1 118 ? -12.490 -0.883 6.166 1.00 93.75 118 ASP A N 1
ATOM 889 C CA . ASP A 1 118 ? -13.007 0.025 7.196 1.00 93.75 118 ASP A CA 1
ATOM 890 C C . ASP A 1 118 ? -11.871 0.853 7.805 1.00 93.75 118 ASP A C 1
ATOM 892 O O . ASP A 1 118 ? -11.967 2.071 7.907 1.00 93.75 118 ASP A O 1
ATOM 896 N N . SER A 1 119 ? -10.762 0.195 8.157 1.00 94.62 119 SER A N 1
ATOM 897 C CA . SER A 1 119 ? -9.553 0.869 8.631 1.00 94.62 119 SER A CA 1
ATOM 898 C C . SER A 1 119 ? -8.297 0.011 8.462 1.00 94.62 119 SER A C 1
ATOM 900 O O . SER A 1 119 ? -8.364 -1.197 8.200 1.00 94.62 119 SER A O 1
ATOM 902 N N . ILE A 1 120 ? -7.122 0.628 8.619 1.00 96.00 120 ILE A N 1
ATOM 903 C CA . ILE A 1 120 ? -5.839 -0.091 8.675 1.00 96.00 120 ILE A CA 1
ATOM 904 C C . ILE A 1 120 ? -5.241 -0.010 10.075 1.00 96.00 120 ILE A C 1
ATOM 906 O O . ILE A 1 120 ? -5.132 1.060 10.670 1.00 96.00 120 ILE A O 1
ATOM 910 N N . MET A 1 121 ? -4.778 -1.152 10.578 1.00 95.12 121 MET A N 1
ATOM 911 C CA . MET A 1 121 ? -4.210 -1.300 11.914 1.00 95.12 121 MET A CA 1
ATOM 912 C C . MET A 1 121 ? -2.766 -1.809 11.868 1.00 95.12 121 MET A C 1
ATOM 914 O O . MET A 1 121 ? -2.383 -2.584 10.988 1.00 95.12 121 MET A O 1
ATOM 918 N N . VAL A 1 122 ? -1.954 -1.404 12.847 1.00 94.88 122 VAL A N 1
ATOM 919 C CA . VAL A 1 122 ? -0.615 -1.966 13.085 1.00 94.88 122 VAL A CA 1
ATOM 920 C C . VAL A 1 122 ? -0.659 -2.884 14.295 1.00 94.88 122 VAL A C 1
ATOM 922 O O . VAL A 1 122 ? -0.971 -2.448 15.402 1.00 94.88 122 VAL A O 1
ATOM 925 N N . ASP A 1 123 ? -0.257 -4.139 14.122 1.00 93.12 123 ASP A N 1
ATOM 926 C CA . ASP A 1 123 ? -0.135 -5.071 15.244 1.00 93.12 123 ASP A CA 1
ATOM 927 C C . ASP A 1 123 ? 0.988 -6.093 15.037 1.00 93.12 123 ASP A C 1
ATOM 929 O O . ASP A 1 123 ? 1.608 -6.172 13.974 1.00 93.12 123 ASP A O 1
ATOM 933 N N . ARG A 1 124 ? 1.315 -6.856 16.077 1.00 90.31 124 ARG A N 1
ATOM 934 C CA . ARG A 1 124 ? 2.236 -7.987 15.995 1.00 90.31 124 ARG A CA 1
ATOM 935 C C . ARG A 1 124 ? 1.550 -9.161 15.323 1.00 90.31 124 ARG A C 1
ATOM 937 O O . ARG A 1 124 ? 0.444 -9.542 15.681 1.00 90.31 124 ARG A O 1
ATOM 944 N N . HIS A 1 125 ? 2.259 -9.771 14.384 1.00 84.94 125 HIS A N 1
ATOM 945 C CA . HIS A 1 125 ? 1.801 -11.013 13.788 1.00 84.94 125 HIS A CA 1
ATOM 946 C C . HIS A 1 125 ? 1.835 -12.137 14.844 1.00 84.94 125 HIS A C 1
ATOM 948 O O . HIS A 1 125 ? 2.849 -12.265 15.533 1.00 84.94 125 HIS A O 1
ATOM 954 N N . PRO A 1 126 ? 0.796 -12.979 14.972 1.00 79.44 126 PRO A N 1
ATOM 955 C CA . PRO A 1 126 ? 0.749 -14.027 15.997 1.00 79.44 126 PRO A CA 1
ATOM 956 C C . PRO A 1 126 ? 1.921 -15.015 15.878 1.00 79.44 126 PRO A C 1
ATOM 958 O O . PRO A 1 126 ? 2.568 -15.341 16.871 1.00 79.44 126 PRO A O 1
ATOM 961 N N . ASP A 1 127 ? 2.274 -15.400 14.649 1.00 78.19 127 ASP A N 1
ATOM 962 C CA . ASP A 1 127 ? 3.353 -16.367 14.389 1.00 78.19 127 ASP A CA 1
ATOM 963 C C . ASP A 1 127 ? 4.756 -15.749 14.245 1.00 78.19 127 ASP A C 1
ATOM 965 O O . ASP A 1 127 ? 5.754 -16.464 14.095 1.00 78.19 127 ASP A O 1
ATOM 969 N N . HIS A 1 128 ? 4.880 -14.416 14.237 1.00 74.31 128 HIS A N 1
ATOM 970 C CA . HIS A 1 128 ? 6.157 -13.748 13.971 1.00 74.31 128 HIS A CA 1
ATOM 971 C C . HIS A 1 128 ? 6.452 -12.645 14.981 1.00 74.31 128 HIS A C 1
ATOM 973 O O . HIS A 1 128 ? 5.605 -11.846 15.352 1.00 74.31 128 HIS A O 1
ATOM 979 N N . LYS A 1 129 ? 7.725 -12.496 15.358 1.00 77.62 129 LYS A N 1
ATOM 980 C CA . LYS A 1 129 ? 8.160 -11.465 16.318 1.00 77.62 129 LYS A CA 1
ATOM 981 C C . LYS A 1 129 ? 8.125 -10.025 15.761 1.00 77.62 129 LYS A C 1
ATOM 983 O O . LYS A 1 129 ? 8.664 -9.120 16.395 1.00 77.62 129 LYS A O 1
ATOM 988 N N . SER A 1 130 ? 7.546 -9.799 14.580 1.00 84.12 130 SER A N 1
ATOM 989 C CA . SER A 1 130 ? 7.504 -8.503 13.890 1.00 84.12 130 SER A CA 1
ATOM 990 C C . SER A 1 130 ? 6.105 -7.893 13.880 1.00 84.12 130 SER A C 1
ATOM 992 O O . SER A 1 130 ? 5.103 -8.604 13.890 1.00 84.12 130 SER A O 1
ATOM 994 N N . ARG A 1 131 ? 6.055 -6.558 13.818 1.00 89.69 131 ARG A N 1
ATOM 995 C CA . ARG A 1 131 ? 4.823 -5.811 13.549 1.00 89.69 131 ARG A CA 1
ATOM 996 C C . ARG A 1 131 ? 4.503 -5.831 12.051 1.00 89.69 131 ARG A C 1
ATOM 998 O O . ARG A 1 131 ? 5.428 -5.782 11.238 1.00 89.69 131 ARG A O 1
ATOM 1005 N N . CYS A 1 132 ? 3.221 -5.898 11.716 1.00 91.00 132 CYS A N 1
ATOM 1006 C CA . CYS A 1 132 ? 2.672 -5.932 10.363 1.00 91.00 132 CYS A CA 1
ATOM 1007 C C . CYS A 1 132 ? 1.449 -5.008 10.253 1.00 91.00 132 CYS A C 1
ATOM 1009 O O . CYS A 1 132 ? 0.961 -4.482 11.254 1.00 91.00 132 CYS A O 1
ATOM 1011 N N . LEU A 1 133 ? 0.991 -4.812 9.016 1.00 93.81 133 LEU A N 1
ATOM 1012 C CA . LEU A 1 133 ? -0.233 -4.087 8.692 1.00 93.81 133 LEU A CA 1
ATOM 1013 C C . LEU A 1 133 ? -1.387 -5.082 8.555 1.00 93.81 133 LEU A C 1
ATOM 1015 O O . LEU A 1 133 ? -1.229 -6.126 7.917 1.00 93.81 133 LEU A O 1
ATOM 1019 N N . PHE A 1 134 ? -2.529 -4.725 9.130 1.00 94.31 134 PHE A N 1
ATOM 1020 C CA . PHE A 1 134 ? -3.775 -5.473 9.063 1.00 94.31 134 PHE A CA 1
ATOM 1021 C C . PHE A 1 134 ? -4.868 -4.592 8.473 1.00 94.31 134 PHE A C 1
ATOM 1023 O O . PHE A 1 134 ? -4.984 -3.418 8.822 1.00 94.31 134 PHE A O 1
ATOM 1030 N N . ILE A 1 135 ? -5.658 -5.174 7.585 1.00 94.25 135 ILE A N 1
ATOM 1031 C CA . ILE A 1 135 ? -6.895 -4.593 7.081 1.00 94.25 135 ILE A CA 1
ATOM 1032 C C . ILE A 1 135 ? -7.985 -5.010 8.054 1.00 94.25 135 ILE A C 1
ATOM 1034 O O . ILE A 1 135 ? -8.168 -6.207 8.284 1.00 94.25 135 ILE A O 1
ATOM 1038 N N . VAL A 1 136 ? -8.691 -4.031 8.605 1.00 93.94 136 VAL A N 1
ATOM 1039 C CA . VAL A 1 136 ? -9.976 -4.250 9.263 1.00 93.94 136 VAL A CA 1
ATOM 1040 C C . VAL A 1 136 ? -11.034 -4.044 8.192 1.00 93.94 136 VAL A C 1
ATOM 1042 O O . VAL A 1 136 ? -11.135 -2.968 7.597 1.00 93.94 136 VAL A O 1
ATOM 1045 N N . ARG A 1 137 ? -11.770 -5.102 7.875 1.00 93.12 137 ARG A N 1
ATOM 1046 C CA . ARG A 1 137 ? -12.833 -5.056 6.875 1.00 93.12 137 ARG A CA 1
ATOM 1047 C C . ARG A 1 137 ? -14.143 -4.577 7.485 1.00 93.12 137 ARG A C 1
ATOM 1049 O O . ARG A 1 137 ? -14.381 -4.720 8.681 1.00 93.12 137 ARG A O 1
ATOM 1056 N N . THR A 1 138 ? -15.038 -4.098 6.629 1.00 93.38 138 THR A N 1
ATOM 1057 C CA . THR A 1 138 ? -16.391 -3.649 7.007 1.00 93.38 138 THR A CA 1
ATOM 1058 C C . THR A 1 138 ? -17.256 -4.748 7.633 1.00 93.38 138 THR A C 1
ATOM 1060 O O . THR A 1 138 ? -18.194 -4.454 8.368 1.00 93.38 138 THR A O 1
ATOM 1063 N N . ASN A 1 139 ? -16.940 -6.019 7.376 1.00 88.56 139 ASN A N 1
ATOM 1064 C CA . ASN A 1 139 ? -17.597 -7.173 7.989 1.00 88.56 139 ASN A CA 1
ATOM 1065 C C . ASN A 1 139 ? -16.997 -7.578 9.354 1.00 88.56 139 ASN A C 1
ATOM 1067 O O . ASN A 1 139 ? -17.483 -8.527 9.965 1.00 88.56 139 ASN A O 1
ATOM 1071 N N . GLY A 1 140 ? -15.965 -6.874 9.830 1.00 87.81 140 GLY A N 1
ATOM 1072 C CA . GLY A 1 140 ? -15.269 -7.151 11.088 1.00 87.81 140 GLY A CA 1
ATOM 1073 C C . GLY A 1 140 ? -14.101 -8.136 10.977 1.00 87.81 140 GLY A C 1
ATOM 1074 O O . GLY A 1 140 ? -13.426 -8.376 11.979 1.00 87.81 140 GLY A O 1
ATOM 1075 N N . ASP A 1 141 ? -13.827 -8.688 9.792 1.00 89.75 141 ASP A N 1
ATOM 1076 C CA . ASP A 1 141 ? -12.674 -9.565 9.593 1.00 89.75 141 ASP A CA 1
ATOM 1077 C C . ASP A 1 141 ? -11.360 -8.778 9.669 1.00 89.75 141 ASP A C 1
ATOM 1079 O O . ASP A 1 141 ? -11.259 -7.640 9.198 1.00 89.75 141 ASP A O 1
ATOM 1083 N N . LEU A 1 142 ? -10.323 -9.431 10.200 1.00 90.62 142 LEU A N 1
ATOM 1084 C CA . LEU A 1 142 ? -8.949 -8.946 10.139 1.00 90.62 142 LEU A CA 1
ATOM 1085 C C . LEU A 1 142 ? -8.113 -9.798 9.200 1.00 90.62 142 LEU A C 1
ATOM 1087 O O . LEU A 1 142 ? -8.041 -11.019 9.345 1.00 90.62 142 LEU A O 1
ATOM 1091 N N . GLU A 1 143 ? -7.394 -9.135 8.300 1.00 90.06 143 GLU A N 1
ATOM 1092 C CA . GLU A 1 143 ? -6.480 -9.814 7.393 1.00 90.06 143 GLU A CA 1
ATOM 1093 C C . GLU A 1 143 ? -5.149 -9.073 7.264 1.00 90.06 143 GLU A C 1
ATOM 1095 O O . GLU A 1 143 ? -5.104 -7.866 7.024 1.00 90.06 143 GLU A O 1
ATOM 1100 N N . ASP A 1 144 ? -4.036 -9.792 7.409 1.00 89.81 144 ASP A N 1
ATOM 1101 C CA . ASP A 1 144 ? -2.708 -9.213 7.243 1.00 89.81 144 ASP A CA 1
ATOM 1102 C C . ASP A 1 144 ? -2.349 -9.054 5.759 1.00 89.81 144 ASP A C 1
ATOM 1104 O O . ASP A 1 144 ? -2.776 -9.818 4.884 1.00 89.81 144 ASP A O 1
ATOM 1108 N N . PHE A 1 145 ? -1.501 -8.078 5.452 1.00 89.94 145 PHE A N 1
ATOM 1109 C CA . PHE A 1 145 ? -0.850 -8.010 4.150 1.00 89.94 145 PHE A CA 1
ATOM 1110 C C . PHE A 1 145 ? 0.59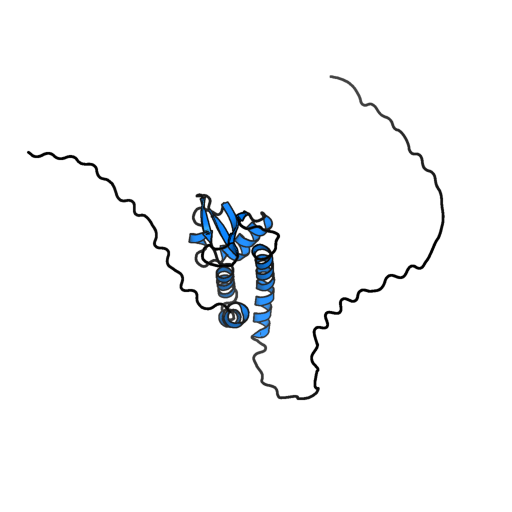6 -7.546 4.275 1.00 89.94 145 PHE A C 1
ATOM 1112 O O . PHE A 1 145 ? 1.015 -6.865 5.212 1.00 89.94 145 PHE A O 1
ATOM 1119 N N . SER A 1 146 ? 1.399 -7.938 3.288 1.00 87.50 146 SER A N 1
ATOM 1120 C CA . SER A 1 146 ? 2.822 -7.629 3.267 1.00 87.50 146 SER A CA 1
ATOM 1121 C C . SER A 1 146 ? 3.100 -6.501 2.290 1.00 87.50 146 SER A C 1
ATOM 1123 O O . SER A 1 146 ? 3.027 -6.707 1.079 1.00 87.50 146 SER A O 1
ATOM 1125 N N . TYR A 1 147 ? 3.540 -5.348 2.802 1.00 90.31 147 TYR A N 1
ATOM 1126 C CA . TYR A 1 147 ? 3.966 -4.230 1.953 1.00 90.31 147 TYR A CA 1
ATOM 1127 C C . TYR A 1 147 ? 5.068 -4.632 0.957 1.00 90.31 147 TYR A C 1
ATOM 1129 O O . TYR A 1 147 ? 5.143 -4.089 -0.135 1.00 90.31 147 TYR A O 1
ATOM 1137 N N . ARG A 1 148 ? 5.903 -5.628 1.288 1.00 89.25 148 ARG A N 1
ATOM 1138 C CA . ARG A 1 148 ? 6.933 -6.142 0.370 1.00 89.25 148 ARG A CA 1
ATOM 1139 C C . ARG A 1 148 ? 6.332 -6.841 -0.847 1.00 89.25 148 ARG A C 1
ATOM 1141 O O . ARG A 1 148 ? 6.887 -6.729 -1.932 1.00 89.25 148 ARG A O 1
ATOM 1148 N N . LYS A 1 149 ? 5.216 -7.562 -0.672 1.00 90.62 149 LYS A N 1
ATOM 1149 C CA . LYS A 1 149 ? 4.485 -8.180 -1.791 1.00 90.62 149 LYS A CA 1
ATOM 1150 C C . LYS A 1 149 ? 3.860 -7.104 -2.679 1.00 90.62 149 LYS A C 1
ATOM 1152 O O . LYS A 1 149 ? 3.952 -7.219 -3.893 1.00 90.62 149 LYS A O 1
ATOM 1157 N N . CYS A 1 150 ? 3.304 -6.055 -2.071 1.00 92.81 150 CYS A N 1
ATOM 1158 C CA . CYS A 1 150 ? 2.781 -4.891 -2.785 1.00 92.81 150 CYS A CA 1
ATOM 1159 C C . CYS A 1 150 ? 3.865 -4.201 -3.621 1.00 92.81 150 CYS A C 1
ATOM 1161 O O . CYS A 1 150 ? 3.694 -4.028 -4.820 1.00 92.81 150 CYS A O 1
ATOM 1163 N N . LEU A 1 151 ? 5.009 -3.871 -3.011 1.00 92.88 151 LEU A N 1
ATOM 1164 C CA . LEU A 1 151 ? 6.118 -3.214 -3.710 1.00 92.88 151 LEU A CA 1
ATOM 1165 C C . LEU A 1 151 ? 6.693 -4.081 -4.828 1.00 92.88 151 LEU A C 1
ATOM 1167 O O . LEU A 1 151 ? 6.988 -3.565 -5.898 1.00 92.88 151 LEU A O 1
ATOM 1171 N N . ARG A 1 152 ? 6.808 -5.399 -4.614 1.00 92.69 152 ARG A N 1
ATOM 1172 C CA . ARG A 1 152 ? 7.224 -6.331 -5.672 1.00 92.69 152 ARG A CA 1
ATOM 1173 C C . ARG A 1 152 ? 6.328 -6.203 -6.901 1.00 92.69 152 ARG A C 1
ATOM 1175 O O . ARG A 1 152 ? 6.839 -6.046 -8.002 1.00 92.69 152 ARG A O 1
ATOM 1182 N N . ALA A 1 153 ? 5.017 -6.269 -6.696 1.00 93.12 153 ALA A N 1
ATOM 1183 C CA . ALA A 1 153 ? 4.040 -6.194 -7.772 1.00 93.12 153 ALA A CA 1
ATOM 1184 C C . ALA A 1 153 ? 4.018 -4.810 -8.441 1.00 93.12 153 ALA A C 1
ATOM 1186 O O . ALA A 1 153 ? 3.949 -4.735 -9.663 1.00 93.12 153 ALA A O 1
ATOM 1187 N N . TYR A 1 154 ? 4.164 -3.731 -7.664 1.00 94.25 154 TYR A N 1
ATOM 1188 C CA . TYR A 1 154 ? 4.324 -2.376 -8.199 1.00 94.25 154 TYR A CA 1
ATOM 1189 C C . TYR A 1 154 ? 5.540 -2.272 -9.129 1.00 94.25 154 TYR A C 1
ATOM 1191 O O . TYR A 1 154 ? 5.400 -1.849 -10.274 1.00 94.25 154 TYR A O 1
ATOM 1199 N N . ILE A 1 155 ? 6.717 -2.709 -8.666 1.00 93.94 155 ILE A N 1
ATOM 1200 C CA . ILE A 1 155 ? 7.962 -2.649 -9.445 1.00 93.94 155 ILE A CA 1
ATOM 1201 C C . ILE A 1 155 ? 7.848 -3.514 -10.705 1.00 93.94 155 ILE A C 1
ATOM 1203 O O . ILE A 1 155 ? 8.213 -3.062 -11.784 1.00 93.94 155 ILE A O 1
ATOM 1207 N N . GLN A 1 156 ? 7.291 -4.725 -10.598 1.00 93.62 156 GLN A N 1
ATOM 1208 C CA . GLN A 1 156 ? 7.074 -5.606 -11.752 1.00 93.62 156 GLN A CA 1
ATOM 1209 C C . GLN A 1 156 ? 6.096 -5.016 -12.774 1.00 93.62 156 GLN A C 1
ATOM 1211 O O . GLN A 1 156 ? 6.280 -5.217 -13.971 1.00 93.62 156 GLN A O 1
ATOM 1216 N N . GLY A 1 157 ? 5.076 -4.282 -12.320 1.00 93.38 157 GLY A N 1
ATOM 1217 C CA . GLY A 1 157 ? 4.114 -3.625 -13.202 1.00 93.38 157 GLY A CA 1
ATOM 1218 C C . GLY A 1 157 ? 4.665 -2.366 -13.873 1.00 93.38 157 GLY A C 1
ATOM 1219 O O . GLY A 1 157 ? 4.442 -2.168 -15.064 1.00 93.38 157 GLY A O 1
ATOM 1220 N N . LYS A 1 158 ? 5.383 -1.517 -13.127 1.00 94.62 158 LYS A N 1
ATOM 1221 C CA . LYS A 1 158 ? 5.879 -0.225 -13.629 1.00 94.62 158 LYS A CA 1
ATOM 1222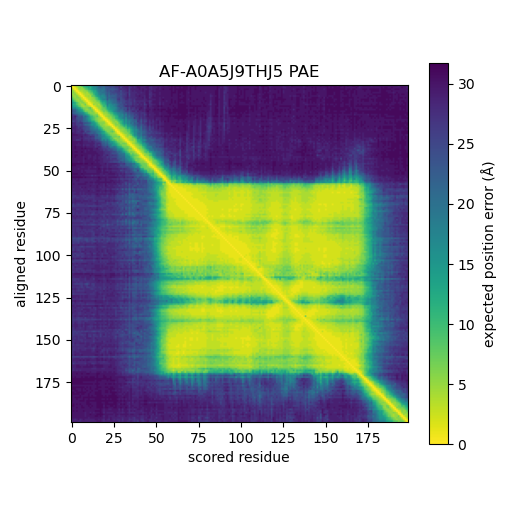 C C . LYS A 1 158 ? 7.216 -0.337 -14.371 1.00 94.62 158 LYS A C 1
ATOM 1224 O O . LYS A 1 158 ? 7.417 0.368 -15.353 1.00 94.62 158 LYS A O 1
ATOM 1229 N N . TYR A 1 159 ? 8.101 -1.238 -13.942 1.00 93.88 159 TYR A N 1
ATOM 1230 C CA . TYR A 1 159 ? 9.475 -1.370 -14.443 1.00 93.88 159 TYR A CA 1
ATOM 1231 C C . TYR A 1 159 ? 9.806 -2.801 -14.903 1.00 93.88 159 TYR A C 1
ATOM 1233 O O . TYR A 1 159 ? 10.802 -3.372 -14.455 1.00 93.88 159 TYR A O 1
ATOM 1241 N N . PRO A 1 160 ? 9.017 -3.415 -15.804 1.00 92.94 160 PRO A N 1
ATOM 1242 C CA . PRO A 1 160 ? 9.111 -4.847 -16.106 1.00 92.94 160 PRO A CA 1
ATOM 1243 C C . PRO A 1 160 ? 10.504 -5.295 -16.575 1.00 92.94 160 PRO A C 1
ATOM 1245 O O . PRO A 1 160 ? 10.962 -6.361 -16.179 1.00 92.94 160 PRO A O 1
ATOM 1248 N N . SER A 1 161 ? 11.212 -4.471 -17.355 1.00 92.06 161 SER A N 1
ATOM 1249 C CA . SER A 1 161 ? 12.539 -4.810 -17.896 1.00 92.06 161 SER A CA 1
ATOM 1250 C C . SER A 1 161 ? 13.660 -4.835 -16.850 1.00 92.06 161 SER A C 1
ATOM 1252 O O . SER A 1 161 ? 14.667 -5.504 -17.053 1.00 92.06 161 SER A O 1
ATOM 1254 N N . HIS A 1 162 ? 13.497 -4.113 -15.739 1.00 88.81 162 HIS A N 1
ATOM 1255 C CA . HIS A 1 162 ? 14.525 -3.950 -14.700 1.00 88.81 162 HIS A CA 1
AT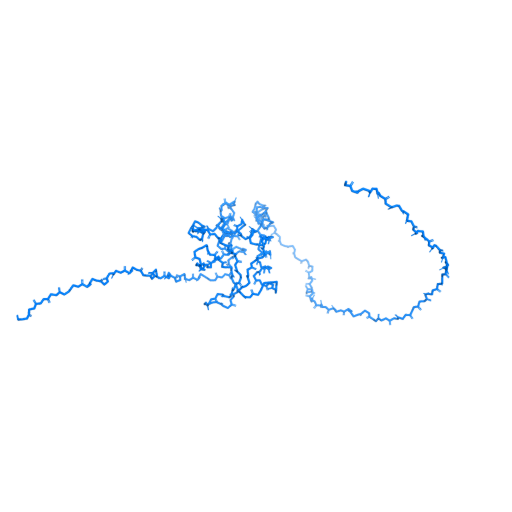OM 1256 C C . HIS A 1 162 ? 14.098 -4.543 -13.351 1.00 88.81 162 HIS A C 1
ATOM 1258 O O . HIS A 1 162 ? 14.912 -4.647 -12.432 1.00 88.81 162 HIS A O 1
ATOM 1264 N N . ALA A 1 163 ? 12.829 -4.946 -13.233 1.00 89.19 163 ALA A N 1
ATOM 1265 C CA . ALA A 1 163 ? 12.217 -5.369 -11.987 1.00 89.19 163 ALA A CA 1
ATOM 1266 C C . ALA A 1 163 ? 12.972 -6.523 -11.337 1.00 89.19 163 ALA A C 1
ATOM 1268 O O . ALA A 1 163 ? 13.353 -6.404 -10.179 1.00 89.19 163 ALA A O 1
ATOM 1269 N N . ASP A 1 164 ? 13.215 -7.619 -12.057 1.00 87.50 164 ASP A N 1
ATOM 1270 C CA . ASP A 1 164 ? 13.794 -8.824 -11.454 1.00 87.50 164 ASP A CA 1
ATOM 1271 C C . ASP A 1 164 ? 15.213 -8.579 -10.921 1.00 87.50 164 ASP A C 1
ATOM 1273 O O . ASP A 1 164 ? 15.495 -8.916 -9.767 1.00 87.50 164 ASP A O 1
ATOM 1277 N N . ARG A 1 165 ? 16.062 -7.888 -11.699 1.00 87.00 165 ARG A N 1
ATOM 1278 C CA . ARG A 1 165 ? 17.423 -7.500 -11.285 1.00 87.00 165 ARG A CA 1
ATOM 1279 C C . ARG A 1 165 ? 17.398 -6.596 -10.051 1.00 87.00 165 ARG A C 1
ATOM 1281 O O . ARG A 1 165 ? 18.104 -6.847 -9.073 1.00 87.00 165 ARG A O 1
ATOM 1288 N N . PHE A 1 166 ? 16.544 -5.574 -10.065 1.00 88.25 166 PHE A N 1
ATOM 1289 C CA . PHE A 1 166 ? 16.390 -4.651 -8.943 1.00 88.25 166 PHE A CA 1
ATOM 1290 C C . PHE A 1 166 ? 15.910 -5.366 -7.672 1.00 88.25 166 PHE A C 1
ATOM 1292 O O . PHE A 1 166 ? 16.437 -5.180 -6.572 1.00 88.25 166 PHE A O 1
ATOM 1299 N N . LEU A 1 167 ? 14.890 -6.206 -7.820 1.00 87.19 167 LEU A N 1
ATOM 1300 C CA . LEU A 1 167 ? 14.239 -6.930 -6.741 1.00 87.19 167 L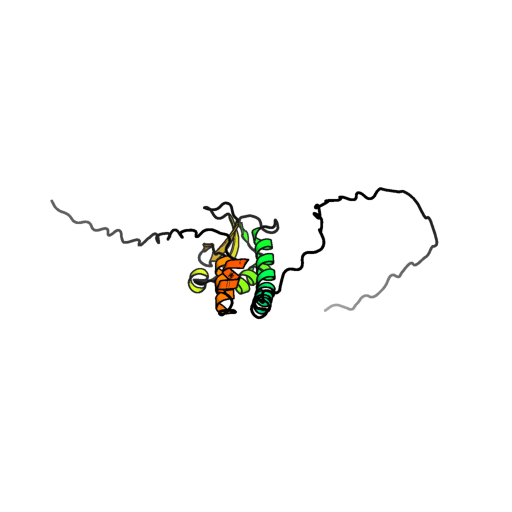EU A CA 1
ATOM 1301 C C . LEU A 1 167 ? 15.185 -7.906 -6.033 1.00 87.19 167 LEU A C 1
ATOM 1303 O O . LEU A 1 167 ? 15.162 -7.981 -4.798 1.00 87.19 167 LEU A O 1
ATOM 1307 N N . GLU A 1 168 ? 16.008 -8.625 -6.796 1.00 81.62 168 GLU A N 1
ATOM 1308 C CA . GLU A 1 168 ? 17.038 -9.528 -6.276 1.00 81.62 168 GLU A CA 1
ATOM 1309 C C . GLU A 1 168 ? 18.057 -8.774 -5.409 1.00 81.62 168 GLU A C 1
ATOM 1311 O O . GLU A 1 168 ? 18.369 -9.202 -4.295 1.00 81.62 168 GLU A O 1
ATOM 1316 N N . LYS A 1 169 ? 18.487 -7.595 -5.866 1.00 80.50 169 LYS A N 1
ATOM 1317 C CA . LYS A 1 169 ? 19.503 -6.769 -5.203 1.00 80.50 169 LYS A CA 1
ATOM 1318 C C . LYS A 1 169 ? 18.977 -6.017 -3.972 1.00 80.50 169 LYS A C 1
ATOM 1320 O O . LYS A 1 169 ? 19.658 -5.966 -2.947 1.00 80.50 169 LYS A O 1
ATOM 1325 N N . HIS A 1 170 ? 17.762 -5.463 -4.030 1.00 74.69 170 HIS A N 1
ATOM 1326 C CA . HIS A 1 170 ? 17.302 -4.466 -3.050 1.00 74.69 170 HIS A CA 1
ATOM 1327 C C . HIS A 1 170 ? 16.178 -4.929 -2.112 1.00 74.69 170 HIS A C 1
ATOM 1329 O O . HIS A 1 170 ? 16.080 -4.439 -0.983 1.00 74.69 170 HIS A O 1
ATOM 1335 N N . VAL A 1 171 ? 15.321 -5.873 -2.518 1.00 65.00 171 VAL A N 1
ATOM 1336 C CA . VAL A 1 171 ? 14.057 -6.138 -1.795 1.00 65.00 171 VAL A CA 1
ATOM 1337 C C . VAL A 1 171 ? 14.042 -7.507 -1.088 1.00 65.00 171 VAL A C 1
ATOM 1339 O O . VAL A 1 171 ? 13.289 -7.693 -0.121 1.00 65.00 171 VAL A O 1
ATOM 1342 N N . PHE A 1 172 ? 14.914 -8.459 -1.467 1.00 56.06 172 PHE A N 1
ATOM 1343 C CA . PHE A 1 172 ? 14.824 -9.864 -1.024 1.00 56.06 172 PHE A CA 1
ATOM 1344 C C . PHE A 1 172 ? 16.024 -10.433 -0.257 1.00 56.06 172 PHE A C 1
ATOM 1346 O O . PHE A 1 172 ? 16.629 -11.415 -0.659 1.00 56.06 172 PHE A O 1
ATOM 1353 N N . HIS A 1 173 ? 16.234 -9.960 0.975 1.00 51.22 173 HIS A N 1
ATOM 1354 C CA . HIS A 1 173 ? 16.995 -10.708 1.995 1.00 51.22 173 HIS A CA 1
ATOM 1355 C C . HIS A 1 173 ? 16.093 -11.327 3.085 1.00 51.22 173 HIS A C 1
ATOM 1357 O O . HIS A 1 173 ? 16.320 -11.171 4.286 1.00 51.22 173 HIS A O 1
ATOM 1363 N N . ARG A 1 174 ? 15.040 -12.064 2.697 1.00 49.38 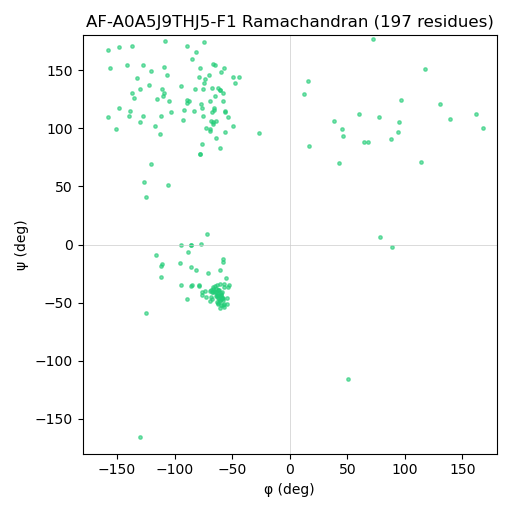174 ARG A N 1
ATOM 1364 C CA . ARG A 1 174 ? 14.392 -13.046 3.592 1.00 49.38 174 ARG A CA 1
ATOM 1365 C C . ARG A 1 174 ? 14.115 -14.353 2.851 1.00 49.38 174 ARG A C 1
ATOM 1367 O O . ARG A 1 174 ? 13.464 -14.338 1.814 1.00 49.38 174 ARG A O 1
ATOM 1374 N N . ARG A 1 175 ? 14.601 -15.462 3.432 1.00 40.47 175 ARG A N 1
ATOM 1375 C CA . ARG A 1 175 ? 14.382 -16.852 2.992 1.00 40.47 175 ARG A CA 1
ATOM 1376 C C . ARG A 1 175 ? 12.907 -17.096 2.626 1.00 40.47 175 ARG A C 1
ATOM 1378 O O . ARG A 1 175 ? 12.042 -16.555 3.322 1.00 40.47 175 ARG A O 1
ATOM 1385 N N . PRO A 1 176 ? 12.613 -17.917 1.600 1.00 38.44 176 PRO A N 1
ATOM 1386 C CA . PRO A 1 176 ? 11.244 -18.241 1.216 1.00 38.44 176 PRO A CA 1
ATOM 1387 C C . PRO A 1 176 ? 10.491 -18.824 2.416 1.00 38.44 176 PRO A C 1
ATOM 1389 O O . PRO A 1 176 ? 10.833 -19.887 2.930 1.00 38.44 176 PRO A O 1
ATOM 1392 N N . GLN A 1 177 ? 9.478 -18.099 2.888 1.00 45.12 177 GLN A N 1
ATOM 1393 C CA . GLN A 1 177 ? 8.539 -18.603 3.883 1.00 45.12 177 GLN A CA 1
ATOM 1394 C C . GLN A 1 177 ? 7.493 -19.418 3.125 1.00 45.12 177 GLN A C 1
ATOM 1396 O O . GLN A 1 177 ? 6.767 -18.869 2.293 1.00 45.12 177 GLN A O 1
ATOM 1401 N N . LYS A 1 178 ? 7.440 -20.731 3.381 1.00 35.72 178 LYS A N 1
ATOM 1402 C CA . LYS A 1 178 ? 6.320 -21.579 2.958 1.00 35.72 178 LYS A CA 1
ATOM 1403 C C . LYS A 1 178 ? 5.051 -20.960 3.540 1.00 35.72 178 LYS A C 1
ATOM 1405 O O . LYS A 1 178 ?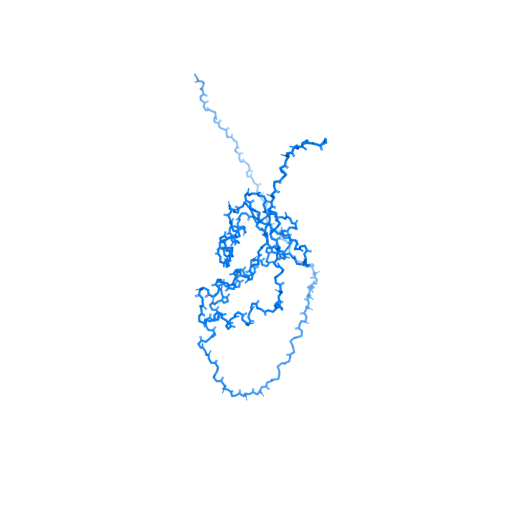 4.925 -20.884 4.756 1.00 35.72 178 LYS A O 1
ATOM 1410 N N . ILE A 1 179 ? 4.156 -20.478 2.685 1.00 42.06 179 ILE A N 1
ATOM 1411 C CA . ILE A 1 179 ? 2.845 -19.972 3.098 1.00 42.06 179 ILE A CA 1
ATOM 1412 C C . ILE A 1 179 ? 2.067 -21.179 3.642 1.00 42.06 179 ILE A C 1
ATOM 1414 O O . ILE A 1 179 ? 1.827 -22.106 2.865 1.00 42.06 179 ILE A O 1
ATOM 1418 N N . PRO A 1 180 ? 1.674 -21.225 4.928 1.00 39.06 180 PRO A N 1
ATOM 1419 C CA . PRO A 1 180 ? 0.674 -22.184 5.361 1.00 39.06 180 PRO A CA 1
ATOM 1420 C C . PRO A 1 180 ? -0.636 -21.756 4.704 1.00 39.06 180 PRO A C 1
ATOM 1422 O O . PRO A 1 180 ? -1.145 -20.666 4.963 1.00 39.06 180 PRO A O 1
ATOM 1425 N N . VAL A 1 181 ? -1.156 -22.581 3.798 1.00 43.19 181 VAL A N 1
ATOM 1426 C CA . VAL A 1 181 ? -2.535 -22.443 3.333 1.00 43.19 181 VAL A CA 1
ATOM 1427 C C . VAL A 1 181 ? -3.404 -22.706 4.556 1.00 43.19 181 VAL A C 1
ATOM 1429 O O . VAL A 1 181 ? -3.471 -23.838 5.028 1.00 43.19 181 VAL A O 1
ATOM 1432 N N . ILE A 1 182 ? -4.003 -21.655 5.116 1.00 44.19 182 ILE A N 1
ATOM 1433 C CA . ILE A 1 182 ? -5.014 -21.800 6.160 1.00 44.19 182 ILE A CA 1
ATOM 1434 C C . ILE A 1 182 ? -6.205 -22.490 5.481 1.00 44.19 182 ILE A C 1
ATOM 1436 O O . ILE A 1 182 ? -6.753 -21.924 4.532 1.00 44.19 182 ILE A O 1
ATOM 1440 N N . PRO A 1 183 ? -6.589 -23.716 5.880 1.00 42.09 183 PRO A N 1
ATOM 1441 C CA . PRO A 1 183 ? -7.769 -24.347 5.317 1.00 42.09 183 PRO A CA 1
ATOM 1442 C C . PRO A 1 183 ? -8.988 -23.516 5.714 1.00 42.09 183 PRO A C 1
ATOM 1444 O O . PRO A 1 183 ? -9.180 -23.210 6.894 1.00 42.09 183 PRO A O 1
ATOM 1447 N N . ALA A 1 184 ? -9.801 -23.150 4.723 1.00 45.81 184 ALA A N 1
ATOM 1448 C CA . ALA A 1 184 ? -11.088 -22.509 4.938 1.00 45.81 184 ALA A CA 1
ATOM 1449 C C . ALA A 1 184 ? -11.916 -23.379 5.897 1.00 45.81 184 ALA A C 1
ATOM 1451 O O . ALA A 1 184 ? -12.317 -24.496 5.562 1.00 45.81 184 ALA A O 1
ATOM 1452 N N . ARG A 1 185 ? -12.125 -22.904 7.128 1.00 47.69 185 ARG A N 1
ATOM 1453 C CA . ARG A 1 185 ? -13.032 -23.556 8.070 1.00 47.69 185 ARG A CA 1
ATOM 1454 C C . ARG A 1 185 ? -14.467 -23.223 7.673 1.00 47.69 185 ARG A C 1
ATOM 1456 O O . ARG A 1 185 ? -14.857 -22.066 7.731 1.00 47.69 185 ARG A O 1
ATOM 1463 N N . GLY A 1 186 ? -15.245 -24.268 7.397 1.00 38.50 186 GLY A N 1
ATOM 1464 C CA . GLY A 1 186 ? -16.663 -24.304 7.754 1.00 38.50 186 GLY A CA 1
ATOM 1465 C C . GLY A 1 186 ? -17.659 -24.311 6.600 1.00 38.50 186 GLY A C 1
ATOM 1466 O O . GLY A 1 186 ? -18.430 -23.371 6.455 1.00 38.50 186 GLY A O 1
ATOM 1467 N N . ALA A 1 187 ? -17.751 -25.425 5.870 1.00 41.69 187 ALA A N 1
ATOM 1468 C CA . ALA A 1 187 ? -19.049 -25.850 5.357 1.00 41.69 187 ALA A CA 1
ATOM 1469 C C . ALA A 1 187 ? -19.859 -26.377 6.553 1.00 41.69 187 ALA A C 1
ATOM 1471 O O . ALA A 1 187 ? -19.621 -27.480 7.042 1.00 41.69 187 ALA A O 1
ATOM 1472 N N . SER A 1 188 ? -20.764 -25.550 7.073 1.00 47.41 188 SER A N 1
ATOM 1473 C CA . SER A 1 188 ? -21.809 -26.001 7.987 1.00 47.41 188 SER A CA 1
ATOM 1474 C C . SER A 1 188 ? -22.858 -26.737 7.155 1.00 47.41 188 SER A C 1
ATOM 1476 O O . SER A 1 188 ? -23.544 -26.115 6.347 1.00 47.41 188 SER A O 1
ATOM 1478 N N . ALA A 1 189 ? -22.956 -28.057 7.309 1.00 45.25 189 ALA A N 1
ATOM 1479 C CA . ALA A 1 189 ? -24.024 -28.853 6.720 1.00 45.25 189 ALA A CA 1
ATOM 1480 C C . ALA A 1 189 ? -24.857 -29.488 7.840 1.00 45.25 189 ALA A C 1
ATOM 1482 O O . ALA A 1 189 ? -24.445 -30.453 8.473 1.00 45.25 189 ALA A O 1
ATOM 1483 N N . MET A 1 190 ? -26.012 -28.861 8.070 1.00 43.38 190 MET A N 1
ATOM 1484 C CA . MET A 1 190 ? -27.315 -29.467 8.353 1.00 43.38 190 MET A CA 1
ATOM 1485 C C . MET A 1 190 ? -27.358 -30.610 9.378 1.00 43.38 190 MET A C 1
ATOM 1487 O O . MET A 1 190 ? -27.200 -31.784 9.056 1.00 43.38 190 MET A O 1
ATOM 1491 N N . VAL A 1 191 ? -27.750 -30.254 10.601 1.00 49.72 191 VAL A N 1
ATOM 1492 C CA . VAL A 1 191 ? -28.557 -31.143 11.441 1.00 49.72 191 VAL A CA 1
ATOM 1493 C C . VAL A 1 191 ? -29.933 -31.291 10.786 1.00 49.72 191 VAL A C 1
ATOM 1495 O O . VAL A 1 191 ? -30.733 -30.360 10.814 1.00 49.72 191 VAL A O 1
ATOM 1498 N N . HIS A 1 192 ? -30.204 -32.438 10.163 1.00 47.97 192 HIS A N 1
ATOM 1499 C CA . HIS A 1 192 ? -31.581 -32.852 9.916 1.00 47.97 192 HIS A CA 1
ATOM 1500 C C . HIS A 1 192 ? -32.045 -33.727 11.074 1.00 47.97 192 HIS A C 1
ATOM 1502 O O . HIS A 1 192 ? -31.620 -34.868 11.243 1.00 47.97 192 HIS A O 1
ATOM 1508 N N . ASP A 1 193 ? -32.913 -33.114 11.868 1.00 49.91 193 ASP A N 1
ATOM 1509 C CA . ASP A 1 193 ? -33.922 -33.759 12.686 1.00 49.91 193 ASP A CA 1
ATOM 1510 C C . ASP A 1 193 ? -34.840 -34.592 11.781 1.00 49.91 193 ASP A C 1
ATOM 1512 O O . ASP A 1 193 ? -35.399 -34.073 10.812 1.00 49.91 193 ASP A O 1
ATOM 1516 N N . SER A 1 194 ? -34.964 -35.887 12.058 1.00 57.44 194 SER A N 1
ATOM 1517 C CA . SER A 1 194 ? -36.127 -36.681 11.660 1.00 57.44 194 SER A CA 1
ATOM 1518 C C . SER A 1 194 ? -36.227 -37.909 12.556 1.00 57.44 194 SER A C 1
ATOM 1520 O O . SER A 1 194 ? -35.409 -38.826 12.501 1.00 57.44 194 SER A O 1
ATOM 1522 N N . CYS A 1 195 ? -37.253 -37.873 13.402 1.00 51.38 195 CYS A N 1
ATOM 1523 C CA . CYS A 1 195 ? -37.898 -39.033 13.995 1.00 51.38 195 CYS A CA 1
ATOM 1524 C C . CYS A 1 195 ? -38.202 -40.097 12.929 1.00 51.38 195 CYS A C 1
ATOM 1526 O O . CYS A 1 195 ? -38.728 -39.740 11.882 1.00 51.38 195 CYS A O 1
ATOM 1528 N N . ASP A 1 196 ? -37.999 -41.380 13.239 1.00 50.62 196 ASP A N 1
ATOM 1529 C CA . ASP A 1 196 ? -38.945 -42.421 12.822 1.00 50.62 196 ASP A CA 1
ATOM 1530 C C . ASP A 1 196 ? -38.868 -43.661 13.731 1.00 50.62 196 ASP A C 1
ATOM 1532 O O . ASP A 1 196 ? -37.861 -43.930 14.389 1.00 50.62 196 ASP A O 1
ATOM 1536 N N . ILE A 1 197 ? -40.003 -44.344 13.818 1.00 50.22 197 ILE A N 1
ATOM 1537 C CA . ILE A 1 197 ? -40.482 -45.248 14.864 1.00 50.22 197 ILE A CA 1
ATOM 1538 C C . ILE A 1 197 ? -40.399 -46.704 14.373 1.00 50.22 197 ILE A C 1
ATOM 1540 O O . ILE A 1 197 ? -40.689 -46.993 13.219 1.00 50.22 197 ILE A O 1
ATOM 1544 N N . GLY A 1 198 ? -40.114 -47.644 15.278 1.00 48.38 198 GLY A N 1
ATOM 1545 C CA . GLY A 1 198 ? -40.414 -49.078 15.108 1.00 48.38 198 GLY A CA 1
ATOM 1546 C C . GLY A 1 198 ? -39.690 -49.889 16.183 1.00 48.38 198 GLY A C 1
ATOM 1547 O O . GLY A 1 198 ? -38.464 -49.921 16.175 1.00 48.38 198 GLY A O 1
ATOM 1548 N N . SER A 1 199 ? -40.322 -50.324 17.284 1.00 55.47 199 SER A N 1
ATOM 1549 C CA . SER A 1 199 ? -41.332 -51.403 17.415 1.00 55.47 199 SER A CA 1
ATOM 1550 C C . SER A 1 199 ? -40.908 -52.712 16.768 1.00 55.47 199 SER A C 1
ATOM 1552 O O . SER A 1 199 ? -40.880 -52.761 15.522 1.00 55.47 199 SER A O 1
#

Nearest PDB structures (foldseek):
  1esr-assembly1_A-2  TM=5.181E-01  e=2.745E+00  Homo sapiens
  8qsj-assembly1_d  TM=1.379E-01  e=2.150E+00  Homo sapiens
  3k44-assembly4_D  TM=2.432E-01  e=8.244E+00  Drosophila melanogaster

Radius of gyration: 31.81 Å; Cα contacts (8 Å, |Δi|>4): 142; chains: 1; bounding box: 88×106×51 Å

pLDDT: mean 70.95, std 23.05, range [32.28, 97.12]

Sequence (199 aa):
MALAAALARVATRFLRGGLQPFAPAAAVPELSYGITRQFCDIPAAKEPSLSGEDESGTEAEAEILDDVEPVVDRVKGIIHSRRYRNGAVLSPDDEKFVVEKLLSYHPRSEDKIGCGVDSIMVDRHPDHKSRCLFIVRTNGDLEDFSYRKCLRAYIQGKYPSHADRFLEKHVFHRRPQKIPVIPARGASAMVHDSCDIGS

Solvent-accessible surface area (backbone atoms only — not comparable to full-atom values): 13372 Å² total; per-residue (Å²): 134,92,80,82,90,84,83,86,90,84,84,86,84,87,85,90,87,83,86,87,86,85,86,86,89,80,90,76,82,84,80,77,80,76,80,78,74,77,76,79,75,85,80,80,86,78,88,75,78,92,72,92,75,63,79,76,61,52,60,60,48,48,53,52,43,70,65,46,49,64,53,52,52,52,50,46,47,56,59,68,39,83,87,48,51,78,76,30,67,55,55,72,73,56,35,52,47,45,43,68,74,23,46,69,38,27,94,54,29,68,69,73,40,60,91,34,74,66,48,40,30,34,30,66,42,92,94,43,101,46,60,43,45,29,41,33,28,68,87,72,51,77,46,75,57,57,63,67,55,9,50,50,41,42,39,44,70,75,37,60,95,53,24,67,67,49,41,63,76,74,72,58,92,68,80,90,74,82,77,79,79,76,76,86,83,72,88,84,77,78,89,76,87,75,89,87,87,80,136

InterPro domains:
  IPR044673 Protein DCL-like [PTHR33415] (54-174)